Protein AF-A0AAW0RVC3-F1 (afdb_monomer_lite)

Radius of gyration: 32.21 Å; chains: 1; bounding box: 71×52×108 Å

Foldseek 3Di:
DDDDDDPVVVVVVVLCVDPNNVVVVVVVVVVVVVVVCVVPVDPPDPPVCPPPLPQLLVLVVVLCVVCVVDDLVVLCVPLQDLVLLVLLLVLLVVVVCVVVPVDDDDDDDDDDDGSVVSVVSNVVSLVVVVVSPDDPVRSVVSVSPDPPSVSSVSSSVSSVVVSVVVVVVVVVVVVVVVVVVVVVVVVVVVVVVVVVVVD

pLDDT: mean 76.06, std 15.55, range [35.53, 93.06]

Organism: NCBI:txid1069075

Structure (mmCIF, N/CA/C/O backbone):
data_AF-A0AAW0RVC3-F1
#
_entry.id   AF-A0AAW0RVC3-F1
#
loop_
_atom_site.group_PDB
_atom_site.id
_atom_site.type_symbol
_atom_site.label_atom_id
_atom_site.label_alt_id
_atom_site.label_comp_id
_atom_site.label_asym_id
_atom_site.label_entity_id
_atom_site.label_seq_id
_atom_site.pdbx_PDB_ins_code
_atom_site.Cartn_x
_atom_site.Cartn_y
_atom_site.Cartn_z
_atom_site.occupancy
_atom_site.B_iso_or_equiv
_atom_site.auth_seq_id
_atom_site.auth_comp_id
_atom_site.auth_asym_id
_atom_site.auth_atom_id
_atom_site.pdbx_PDB_model_num
ATOM 1 N N . MET A 1 1 ? 6.278 10.299 -75.874 1.00 36.72 1 MET A N 1
ATOM 2 C CA . MET A 1 1 ? 5.324 10.028 -74.777 1.00 36.72 1 MET A CA 1
ATOM 3 C C . MET A 1 1 ? 5.865 10.749 -73.557 1.00 36.72 1 MET A C 1
ATOM 5 O O . MET A 1 1 ? 6.914 10.361 -73.066 1.00 36.72 1 MET A O 1
ATOM 9 N N . ASN A 1 2 ? 5.242 11.869 -73.187 1.00 39.28 2 ASN A N 1
ATOM 10 C CA . ASN A 1 2 ? 5.743 12.790 -72.165 1.00 39.28 2 ASN A CA 1
ATOM 11 C C . ASN A 1 2 ? 5.066 12.488 -70.824 1.00 39.28 2 ASN A C 1
ATOM 13 O O . ASN A 1 2 ? 3.839 12.437 -70.766 1.00 39.28 2 ASN A O 1
ATOM 17 N N . SER A 1 3 ? 5.860 12.328 -69.768 1.00 42.28 3 SER A N 1
ATOM 18 C CA . SER A 1 3 ? 5.390 12.194 -68.385 1.00 42.28 3 SER A CA 1
ATOM 19 C C . SER A 1 3 ? 5.404 13.566 -67.692 1.00 42.28 3 SER A C 1
ATOM 21 O O . SER A 1 3 ? 6.477 14.166 -67.619 1.00 42.28 3 SER A O 1
ATOM 23 N N . PRO A 1 4 ? 4.274 14.076 -67.159 1.00 50.81 4 PRO A N 1
ATOM 24 C CA . PRO A 1 4 ? 4.234 15.304 -66.374 1.00 50.81 4 PRO A CA 1
ATOM 25 C C . PRO A 1 4 ? 3.954 14.969 -64.901 1.00 50.81 4 PRO A C 1
ATOM 27 O O . PRO A 1 4 ? 2.805 14.787 -64.503 1.00 50.81 4 PRO A O 1
ATOM 30 N N . THR A 1 5 ? 4.989 14.868 -64.069 1.00 53.59 5 THR A N 1
ATOM 31 C CA . THR A 1 5 ? 4.807 14.553 -62.633 1.00 53.59 5 THR A CA 1
ATOM 32 C C . THR A 1 5 ? 5.584 15.454 -61.676 1.00 53.59 5 THR A C 1
ATOM 34 O O . THR A 1 5 ? 5.453 15.306 -60.463 1.00 53.59 5 THR A O 1
ATOM 37 N N . THR A 1 6 ? 6.331 16.437 -62.178 1.00 55.25 6 THR A N 1
ATOM 38 C CA . THR A 1 6 ? 7.205 17.285 -61.347 1.00 55.25 6 THR A CA 1
ATOM 39 C C . THR A 1 6 ? 6.545 18.582 -60.855 1.00 55.25 6 THR A C 1
ATOM 41 O O . THR A 1 6 ? 7.019 19.178 -59.895 1.00 55.25 6 THR A O 1
ATOM 44 N N . ASP A 1 7 ? 5.426 19.008 -61.449 1.00 55.12 7 ASP A N 1
ATOM 45 C CA . ASP A 1 7 ? 4.878 20.360 -61.230 1.00 55.12 7 ASP A CA 1
ATOM 46 C C . ASP A 1 7 ? 3.998 20.484 -59.964 1.00 55.12 7 ASP A C 1
ATOM 48 O O . ASP A 1 7 ? 3.980 21.504 -59.275 1.00 55.12 7 ASP A O 1
ATOM 52 N N . ARG A 1 8 ? 3.320 19.399 -59.562 1.00 53.28 8 ARG A N 1
ATOM 53 C CA . ARG A 1 8 ? 2.404 19.411 -58.401 1.00 53.28 8 ARG A CA 1
ATOM 54 C C . ARG A 1 8 ? 3.108 19.536 -57.050 1.00 53.28 8 ARG A C 1
ATOM 56 O O . ARG A 1 8 ? 2.556 20.159 -56.149 1.00 53.28 8 ARG A O 1
ATOM 63 N N . LYS A 1 9 ? 4.313 18.974 -56.903 1.00 55.22 9 LYS A N 1
ATOM 64 C CA . LYS A 1 9 ? 5.085 19.077 -55.650 1.00 55.22 9 LYS A CA 1
ATOM 65 C C . LYS A 1 9 ? 5.573 20.509 -55.409 1.00 55.22 9 LYS A C 1
ATOM 67 O O . LYS A 1 9 ? 5.455 21.009 -54.298 1.00 55.22 9 LYS A O 1
ATOM 72 N N . SER A 1 10 ? 6.000 21.198 -56.470 1.00 60.81 10 SER A N 1
ATOM 73 C CA . SER A 1 10 ? 6.474 22.585 -56.389 1.00 60.81 10 SER A CA 1
ATOM 74 C C . SER A 1 10 ? 5.356 23.587 -56.074 1.00 60.81 10 SER A C 1
ATOM 76 O O . SER A 1 10 ? 5.586 24.559 -55.358 1.00 60.81 10 SER A O 1
ATOM 78 N N . ALA A 1 11 ? 4.140 23.354 -56.576 1.00 58.72 11 ALA A N 1
ATOM 79 C CA . ALA A 1 11 ? 2.981 24.195 -56.269 1.00 58.72 11 ALA A CA 1
ATOM 80 C C . ALA A 1 11 ? 2.507 24.033 -54.814 1.00 58.72 11 ALA A C 1
ATOM 82 O O . ALA A 1 11 ? 2.144 25.017 -54.172 1.00 58.72 11 ALA A O 1
ATOM 83 N N . PHE A 1 12 ? 2.554 22.806 -54.287 1.00 60.94 12 PHE A N 1
ATOM 84 C CA . PHE A 1 12 ? 2.202 22.519 -52.898 1.00 60.94 12 PHE A CA 1
ATOM 85 C C . PHE A 1 12 ? 3.182 23.204 -51.935 1.00 60.94 12 PHE A C 1
ATOM 87 O O . PHE A 1 12 ? 2.757 23.963 -51.074 1.00 60.94 12 PHE A O 1
ATOM 94 N N . GLU A 1 13 ? 4.493 23.056 -52.143 1.00 62.00 13 GLU A N 1
ATOM 95 C CA . GLU A 1 13 ? 5.513 23.710 -51.306 1.00 62.00 13 GLU A CA 1
ATOM 96 C C . GLU A 1 13 ? 5.426 25.244 -51.336 1.00 62.00 13 GLU A C 1
ATOM 98 O O . GLU A 1 13 ? 5.599 25.890 -50.304 1.00 62.00 13 GLU A O 1
ATOM 103 N N . ARG A 1 14 ? 5.079 25.845 -52.484 1.00 61.81 14 ARG A N 1
ATOM 104 C CA . ARG A 1 14 ? 4.874 27.301 -52.588 1.00 61.81 14 ARG A CA 1
ATOM 105 C C . ARG A 1 14 ? 3.649 27.800 -51.827 1.00 61.81 14 ARG A C 1
ATOM 107 O O . ARG A 1 14 ? 3.701 28.903 -51.296 1.00 61.81 14 ARG A O 1
ATOM 114 N N . LEU A 1 15 ? 2.577 27.011 -51.747 1.00 61.12 15 LEU A N 1
ATOM 115 C CA . LEU A 1 15 ? 1.387 27.357 -50.963 1.00 61.12 15 LEU A CA 1
ATOM 116 C C . LEU A 1 15 ? 1.722 27.435 -49.468 1.00 61.12 15 LEU A C 1
ATOM 118 O O . LEU A 1 15 ? 1.428 28.449 -48.845 1.00 61.12 15 LEU A O 1
ATOM 122 N N . PHE A 1 16 ? 2.432 26.445 -48.922 1.00 61.91 16 PHE A N 1
ATOM 123 C CA . PHE A 1 16 ? 2.852 26.439 -47.510 1.00 61.91 16 PHE A CA 1
ATOM 124 C C . PHE A 1 16 ? 3.971 27.443 -47.182 1.00 61.91 16 PHE A C 1
ATOM 126 O O . PHE A 1 16 ? 4.104 27.864 -46.034 1.00 61.91 16 PHE A O 1
ATOM 133 N N . ALA A 1 17 ? 4.765 27.843 -48.179 1.00 67.81 17 ALA A N 1
ATOM 134 C CA . ALA A 1 17 ? 5.773 28.895 -48.040 1.00 67.81 17 ALA A CA 1
ATOM 135 C C . ALA A 1 17 ? 5.210 30.317 -48.232 1.00 67.81 17 ALA A C 1
ATOM 137 O O . ALA A 1 17 ? 5.891 31.291 -47.913 1.00 67.81 17 ALA A O 1
ATOM 138 N N . SER A 1 18 ? 3.992 30.456 -48.766 1.00 75.50 18 SER A N 1
ATOM 139 C CA . SER A 1 18 ? 3.317 31.747 -48.917 1.00 75.50 18 SER A CA 1
ATOM 140 C C . SER A 1 18 ? 2.661 32.180 -47.605 1.00 75.50 18 SER A C 1
ATOM 142 O O . SER A 1 18 ? 2.148 31.342 -46.860 1.00 75.50 18 SER A O 1
ATOM 144 N N . SER A 1 19 ? 2.624 33.488 -47.328 1.00 71.62 19 SER A N 1
ATOM 145 C CA . SER A 1 19 ? 1.962 33.994 -46.115 1.00 71.62 19 SER A CA 1
ATOM 146 C C . SER A 1 19 ? 0.466 33.668 -46.098 1.00 71.62 19 SER A C 1
ATOM 148 O O . SER A 1 19 ? -0.108 33.446 -45.040 1.00 71.62 19 SER A O 1
ATOM 150 N N . GLU A 1 20 ? -0.159 33.570 -47.270 1.00 77.44 20 GLU A N 1
ATOM 151 C CA . GLU A 1 20 ? -1.575 33.245 -47.420 1.00 77.44 20 GLU A CA 1
ATOM 152 C C . GLU A 1 20 ? -1.874 31.789 -47.020 1.00 77.44 20 GLU A C 1
ATOM 154 O O . GLU A 1 20 ? -2.824 31.536 -46.280 1.00 77.44 20 GLU A O 1
ATOM 159 N N . GLY A 1 21 ? -1.011 30.837 -47.397 1.00 76.25 21 GLY A N 1
ATOM 160 C CA . GLY A 1 21 ? -1.133 29.446 -46.949 1.00 76.25 21 GLY A CA 1
ATOM 161 C C . GLY A 1 21 ? -0.762 29.235 -45.479 1.00 76.25 21 GLY A C 1
ATOM 162 O O . GLY A 1 21 ? -1.366 28.394 -44.816 1.00 76.25 21 GLY A O 1
ATOM 163 N N . GLN A 1 22 ? 0.170 30.027 -44.938 1.00 77.94 22 GLN A N 1
ATOM 164 C CA . GLN A 1 22 ? 0.470 30.032 -43.501 1.00 77.94 22 GLN A CA 1
ATOM 165 C C . GLN A 1 22 ? -0.710 30.565 -42.680 1.00 77.94 22 GLN A C 1
ATOM 167 O O . GLN A 1 22 ? -1.066 29.970 -41.666 1.00 77.94 22 GLN A O 1
ATOM 172 N N . ASN A 1 23 ? -1.363 31.632 -43.147 1.00 82.69 23 ASN A N 1
ATOM 173 C CA . ASN A 1 23 ? -2.544 32.196 -42.494 1.00 82.69 23 ASN A CA 1
ATOM 174 C C . ASN A 1 23 ? -3.723 31.215 -42.499 1.00 82.69 23 ASN A C 1
ATOM 176 O O . ASN A 1 23 ? -4.402 31.067 -41.484 1.00 82.69 23 ASN A O 1
ATOM 180 N N . GLU A 1 24 ? -3.949 30.511 -43.611 1.00 81.31 24 GLU A N 1
ATOM 181 C CA . GLU A 1 24 ? -5.011 29.505 -43.691 1.00 81.31 24 GLU A CA 1
ATOM 182 C C . GLU A 1 24 ? -4.733 28.303 -42.775 1.00 81.31 24 GLU A C 1
ATOM 184 O O . GLU A 1 24 ? -5.645 27.814 -42.108 1.00 81.31 24 GLU A O 1
ATOM 189 N N . LEU A 1 25 ? -3.473 27.872 -42.663 1.00 80.88 25 LEU A N 1
ATOM 190 C CA . LEU A 1 25 ? -3.066 26.856 -41.691 1.00 80.88 25 LEU A CA 1
ATOM 191 C C . LEU A 1 25 ? -3.281 27.304 -40.244 1.00 80.88 25 LEU A C 1
ATOM 193 O O . LEU A 1 25 ? -3.808 26.529 -39.448 1.00 80.88 25 LEU A O 1
ATOM 197 N N . CYS A 1 26 ? -2.889 28.534 -39.898 1.00 82.94 26 CYS A N 1
ATOM 198 C CA . CYS A 1 26 ? -3.115 29.087 -38.563 1.00 82.94 26 CYS A CA 1
ATOM 199 C C . CYS A 1 26 ? -4.608 29.102 -38.230 1.00 82.94 26 CYS A C 1
ATOM 201 O O . CYS A 1 26 ? -5.002 28.616 -37.175 1.00 82.94 26 CYS A O 1
ATOM 203 N N . ARG A 1 27 ? -5.450 29.542 -39.172 1.00 85.69 27 ARG A N 1
ATOM 204 C CA . ARG A 1 27 ? -6.908 29.553 -39.011 1.00 85.69 27 ARG A CA 1
ATOM 205 C C . ARG A 1 27 ? -7.483 28.149 -38.803 1.00 85.69 27 ARG A C 1
ATOM 207 O O . ARG A 1 27 ? -8.358 27.959 -37.962 1.00 85.69 27 ARG A O 1
ATOM 214 N N . GLN A 1 28 ? -6.992 27.156 -39.545 1.00 82.88 28 GLN A N 1
ATOM 215 C CA . GLN A 1 28 ? -7.422 25.763 -39.386 1.00 82.88 28 GLN A CA 1
ATOM 216 C C . GLN A 1 28 ? -6.957 25.159 -38.058 1.00 82.88 28 GLN A C 1
ATOM 218 O O . GLN A 1 28 ? -7.728 24.448 -37.417 1.00 82.88 28 GLN A O 1
ATOM 223 N N . LEU A 1 29 ? -5.736 25.467 -37.614 1.00 84.44 29 LEU A N 1
ATOM 224 C CA . LEU A 1 29 ? -5.225 25.042 -36.310 1.00 84.44 29 LEU A CA 1
ATOM 225 C C . LEU A 1 29 ? -6.005 25.679 -35.160 1.00 84.44 29 LEU A C 1
ATOM 227 O O . LEU A 1 29 ? -6.353 24.982 -34.211 1.00 84.44 29 LEU A O 1
ATOM 231 N N . GLU A 1 30 ? -6.327 26.967 -35.255 1.00 87.94 30 GLU A N 1
ATOM 232 C CA . GLU A 1 30 ? -7.151 27.668 -34.268 1.00 87.94 30 GLU A CA 1
ATOM 233 C C . GLU A 1 30 ? -8.572 27.105 -34.223 1.00 87.94 30 GLU A C 1
ATOM 235 O O . GLU A 1 30 ? -9.089 26.835 -33.143 1.00 87.94 30 GLU A O 1
ATOM 240 N N . SER A 1 31 ? -9.179 26.830 -35.381 1.00 83.75 31 SER A N 1
ATOM 241 C CA . SER A 1 31 ? -10.499 26.196 -35.443 1.00 83.75 31 SER A CA 1
ATOM 242 C C . SER A 1 31 ? -10.487 24.771 -34.882 1.00 83.75 31 SER A C 1
ATOM 244 O O . SER A 1 31 ? -11.441 24.376 -34.217 1.00 83.75 31 SER A O 1
ATOM 246 N N . ALA A 1 32 ? -9.428 23.993 -35.132 1.00 80.38 32 ALA A N 1
ATOM 247 C CA . ALA A 1 32 ? -9.278 22.645 -34.586 1.00 80.38 32 ALA A CA 1
ATOM 248 C C . ALA A 1 32 ? -9.017 22.666 -33.073 1.00 80.38 32 ALA A C 1
ATOM 250 O O . ALA A 1 32 ? -9.518 21.804 -32.351 1.00 80.38 32 ALA A O 1
ATOM 251 N N . LYS A 1 33 ? -8.269 23.664 -32.588 1.00 78.69 33 LYS A N 1
ATOM 252 C CA . LYS A 1 33 ? -8.064 23.915 -31.161 1.00 78.69 33 LYS A CA 1
ATOM 253 C C . LYS A 1 33 ? -9.388 24.267 -30.480 1.00 78.69 33 LYS A C 1
ATOM 255 O O . LYS A 1 33 ? -9.748 23.591 -29.524 1.00 78.69 33 LYS A O 1
ATOM 260 N N . ALA A 1 34 ? -10.148 25.213 -31.031 1.00 77.62 34 ALA A N 1
ATOM 261 C CA . ALA A 1 34 ? -11.456 25.600 -30.505 1.00 77.62 34 ALA A CA 1
ATOM 262 C C . ALA A 1 34 ? -12.452 24.426 -30.497 1.00 77.62 34 ALA A C 1
ATOM 264 O O . ALA A 1 34 ? -13.106 24.181 -29.490 1.00 77.62 34 ALA A O 1
ATOM 265 N N . ALA A 1 35 ? -12.509 23.633 -31.573 1.00 76.50 35 ALA A N 1
ATOM 266 C CA . ALA A 1 35 ? -13.369 22.448 -31.633 1.00 76.50 35 ALA A CA 1
ATOM 267 C C . ALA A 1 35 ? -12.974 21.374 -30.603 1.00 76.50 35 ALA A C 1
ATOM 269 O O . ALA A 1 35 ? -13.830 20.655 -30.090 1.00 76.50 35 ALA A O 1
ATOM 270 N N . ARG A 1 36 ? -11.678 21.252 -30.288 1.00 66.75 36 ARG A N 1
ATOM 271 C CA . ARG A 1 36 ? -11.180 20.321 -29.270 1.00 66.75 36 ARG A CA 1
ATOM 272 C C . ARG A 1 36 ? -11.463 20.813 -27.849 1.00 66.75 36 ARG A C 1
ATOM 274 O O . ARG A 1 36 ? -11.806 19.984 -27.010 1.00 66.75 36 ARG A O 1
ATOM 281 N N . GLU A 1 37 ? -11.351 22.117 -27.606 1.00 67.75 37 GLU A N 1
ATOM 282 C CA . GLU A 1 37 ? -11.733 22.773 -26.345 1.00 67.75 37 GLU A CA 1
ATOM 283 C C . GLU A 1 37 ? -13.254 22.704 -26.105 1.00 67.75 37 GLU A C 1
ATOM 285 O O . GLU A 1 37 ? -13.693 22.531 -24.974 1.00 67.75 37 GLU A O 1
ATOM 290 N N . GLU A 1 38 ? -14.070 22.758 -27.163 1.00 68.75 38 GLU A N 1
ATOM 291 C CA . GLU A 1 38 ? -15.530 22.603 -27.076 1.00 68.75 38 GLU A CA 1
ATOM 292 C C . GLU A 1 38 ? -15.958 21.136 -26.876 1.00 68.75 38 GLU A C 1
ATOM 294 O O . GLU A 1 38 ? -16.871 20.852 -26.101 1.00 68.75 38 GLU A O 1
ATOM 299 N N . ALA A 1 39 ? -15.282 20.183 -27.531 1.00 64.81 39 ALA A N 1
ATOM 300 C CA . ALA A 1 39 ? -15.554 18.748 -27.380 1.00 64.81 39 ALA A CA 1
ATOM 301 C C . ALA A 1 39 ? -14.991 18.147 -26.078 1.00 64.81 39 ALA A C 1
ATOM 303 O O . ALA A 1 39 ? -15.455 17.103 -25.620 1.00 64.81 39 ALA A O 1
ATOM 304 N N . THR A 1 40 ? -13.991 18.801 -25.490 1.00 55.72 40 THR A N 1
ATOM 305 C CA . THR A 1 40 ? -13.339 18.405 -24.240 1.00 55.72 40 THR A CA 1
ATOM 306 C C . THR A 1 40 ? -13.167 19.676 -23.417 1.00 55.72 40 THR A C 1
ATOM 308 O O . THR A 1 40 ? -12.131 20.329 -23.547 1.00 55.72 40 THR A O 1
ATOM 311 N N . PRO A 1 41 ? -14.166 20.070 -22.605 1.00 56.84 41 PRO A N 1
ATOM 312 C CA . PRO A 1 41 ? -14.002 21.214 -21.726 1.00 56.84 41 PRO A CA 1
ATOM 313 C C . PRO A 1 41 ? -12.818 20.916 -20.808 1.00 56.84 41 PRO A C 1
ATOM 315 O O . PRO A 1 41 ? -12.876 19.984 -20.001 1.00 56.84 41 PRO A O 1
ATOM 318 N N . GLU A 1 42 ? -11.719 21.655 -20.961 1.00 54.19 42 GLU A N 1
ATOM 319 C CA . GLU A 1 42 ? -10.651 21.603 -19.971 1.00 54.19 42 GLU A CA 1
ATOM 320 C C . GLU A 1 42 ? -11.239 22.061 -18.626 1.00 54.19 42 GLU A C 1
ATOM 322 O O . GLU A 1 42 ? -12.003 23.036 -18.589 1.00 54.19 42 GLU A O 1
ATOM 327 N N . PRO A 1 43 ? -10.948 21.358 -17.517 1.00 51.22 43 PRO A N 1
ATOM 328 C CA . PRO A 1 43 ? -11.443 21.751 -16.208 1.00 51.22 43 PRO A CA 1
ATOM 329 C C . PRO A 1 43 ? -10.991 23.183 -15.918 1.00 51.22 43 PRO A C 1
ATOM 331 O O . PRO A 1 43 ? -9.808 23.522 -15.972 1.00 51.22 43 PRO A O 1
ATOM 334 N N . SER A 1 44 ? -11.970 24.048 -15.675 1.00 44.81 44 SER A N 1
ATOM 335 C CA . SER A 1 44 ? -11.748 25.465 -15.430 1.00 44.81 44 SER A CA 1
ATOM 336 C C . SER A 1 44 ? -10.991 25.641 -14.118 1.00 44.81 44 SER A C 1
ATOM 338 O O . SER A 1 44 ? -11.526 25.340 -13.066 1.00 44.81 44 SER A O 1
ATOM 340 N N . SER A 1 45 ? -9.770 26.172 -14.207 1.00 46.84 45 SER A N 1
ATOM 341 C CA . SER A 1 45 ? -8.918 26.663 -13.114 1.00 46.84 45 SER A CA 1
ATOM 342 C C . SER A 1 45 ? -8.554 25.690 -11.966 1.00 46.84 45 SER A C 1
ATOM 344 O O . SER A 1 45 ? -9.399 25.000 -11.409 1.00 46.84 45 SER A O 1
ATOM 346 N N . PRO A 1 46 ? -7.308 25.738 -11.451 1.00 51.50 46 PRO A N 1
ATOM 347 C CA . PRO A 1 46 ? -6.866 24.909 -10.318 1.00 51.50 46 PRO A CA 1
ATOM 348 C C . PRO A 1 46 ? -7.576 25.184 -8.978 1.00 51.50 46 PRO A C 1
ATOM 350 O O . PRO A 1 46 ? -7.238 24.560 -7.978 1.00 51.50 46 PRO A O 1
ATOM 353 N N . ASN A 1 47 ? -8.501 26.147 -8.925 1.00 43.47 47 ASN A N 1
ATOM 354 C CA . ASN A 1 47 ? -9.048 26.691 -7.682 1.00 43.47 47 ASN A CA 1
ATOM 355 C C . ASN A 1 47 ? -10.523 26.328 -7.428 1.00 43.47 47 ASN A C 1
ATOM 357 O O . ASN A 1 47 ? -11.029 26.623 -6.349 1.00 43.47 47 ASN A O 1
ATOM 361 N N . ASP A 1 48 ? -11.187 25.647 -8.368 1.00 41.91 48 ASP A N 1
ATOM 362 C CA . ASP A 1 48 ? -12.546 25.113 -8.171 1.00 41.91 48 ASP A CA 1
ATOM 363 C C . ASP A 1 48 ? -12.542 23.718 -7.507 1.00 41.91 48 ASP A C 1
ATOM 365 O O . ASP A 1 48 ? -13.589 23.171 -7.167 1.00 41.91 48 ASP A O 1
ATOM 369 N N . HIS A 1 49 ? -11.360 23.159 -7.223 1.00 44.00 49 HIS A N 1
ATOM 370 C CA . HIS A 1 49 ? -11.198 21.890 -6.501 1.00 44.00 49 HIS A CA 1
ATOM 371 C C . HIS A 1 49 ? -11.311 22.007 -4.974 1.00 44.00 49 HIS A C 1
ATOM 373 O O . HIS A 1 49 ? -11.184 21.003 -4.278 1.00 44.00 49 HIS A O 1
ATOM 379 N N . ALA A 1 50 ? -11.619 23.188 -4.430 1.00 42.59 50 ALA A N 1
ATOM 380 C CA . ALA A 1 50 ? -11.725 23.409 -2.985 1.00 42.59 50 ALA A CA 1
ATOM 381 C C . ALA A 1 50 ? -12.869 22.630 -2.283 1.00 42.59 50 ALA A C 1
ATOM 383 O O . ALA A 1 50 ? -13.034 22.764 -1.072 1.00 42.59 50 ALA A O 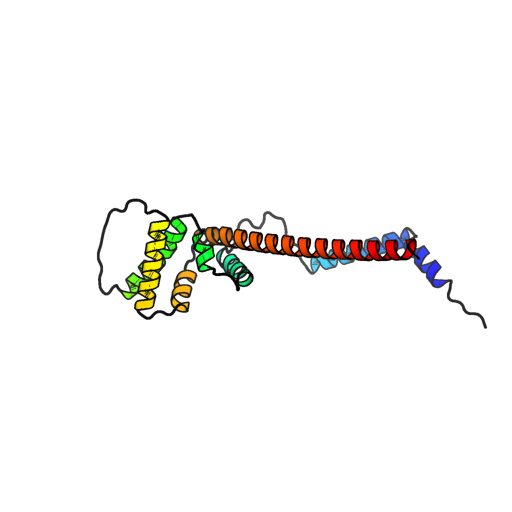1
ATOM 384 N N . SER A 1 51 ? -13.643 21.801 -2.997 1.00 46.50 51 SER A N 1
ATOM 385 C CA . SER A 1 51 ? -14.520 20.793 -2.379 1.00 46.50 51 SER A CA 1
ATOM 386 C C . SER A 1 51 ? -14.582 19.454 -3.127 1.00 46.50 51 SER A C 1
ATOM 388 O O . SER A 1 51 ? -15.561 18.719 -2.983 1.00 46.50 51 SER A O 1
ATOM 390 N N . THR A 1 52 ? -13.571 19.109 -3.932 1.00 48.12 52 THR A N 1
ATOM 391 C CA . THR A 1 52 ? -13.381 17.686 -4.245 1.00 48.12 52 THR A CA 1
ATOM 392 C C . THR A 1 52 ? -12.693 17.111 -3.016 1.00 48.12 52 THR A C 1
ATOM 394 O O . THR A 1 52 ? -11.472 17.154 -2.935 1.00 48.12 52 THR A O 1
ATOM 397 N N . GLU A 1 53 ? -13.460 16.705 -1.999 1.00 56.44 53 GLU A N 1
ATOM 398 C CA . GLU A 1 53 ? -12.904 15.859 -0.942 1.00 56.44 53 GLU A CA 1
ATOM 399 C C . GLU A 1 53 ? -12.218 14.698 -1.660 1.00 56.44 53 GLU A C 1
ATOM 401 O O . GLU A 1 53 ? -12.873 13.920 -2.355 1.00 56.44 53 GLU A O 1
ATOM 406 N N . GLU A 1 54 ? -10.887 14.679 -1.620 1.00 65.38 54 GLU A N 1
ATOM 407 C CA . GLU A 1 54 ? -10.105 13.599 -2.192 1.00 65.38 54 GLU A CA 1
ATOM 408 C C . GLU A 1 54 ? -10.612 12.314 -1.544 1.00 65.38 54 GLU A C 1
ATOM 410 O O . GLU A 1 54 ? -10.517 12.147 -0.329 1.00 65.38 54 GLU A O 1
ATOM 415 N N . ASP A 1 55 ? -11.231 11.438 -2.338 1.00 85.25 55 ASP A N 1
ATOM 416 C CA . ASP A 1 55 ? -11.722 10.167 -1.824 1.00 85.25 55 ASP A CA 1
ATOM 417 C C . ASP A 1 55 ? -10.518 9.243 -1.624 1.00 85.25 55 ASP A C 1
ATOM 419 O O . ASP A 1 55 ? -10.145 8.452 -2.497 1.00 85.25 55 ASP A O 1
ATOM 423 N N . PHE A 1 56 ? -9.856 9.394 -0.477 1.00 86.50 56 PHE A N 1
ATOM 424 C CA . PHE A 1 56 ? -8.657 8.641 -0.130 1.00 86.50 56 PHE A CA 1
ATOM 425 C C . PHE A 1 56 ? -8.942 7.140 -0.084 1.00 86.50 56 PHE A C 1
ATOM 427 O O . PHE A 1 56 ? -8.064 6.333 -0.381 1.00 86.50 56 PHE A O 1
ATOM 434 N N . LYS A 1 57 ? -10.186 6.751 0.213 1.00 87.62 57 LYS A N 1
ATOM 435 C CA . LYS A 1 57 ? -10.625 5.356 0.165 1.00 87.62 57 LYS A CA 1
ATOM 436 C C . LYS A 1 57 ? -10.566 4.811 -1.260 1.00 87.62 57 LYS A C 1
ATOM 438 O O . LYS A 1 57 ? -9.971 3.759 -1.486 1.00 87.62 57 LYS A O 1
ATOM 443 N N . TRP A 1 58 ? -11.104 5.550 -2.229 1.00 87.69 58 TRP A N 1
ATOM 444 C CA . TRP A 1 58 ? -10.995 5.192 -3.645 1.00 87.69 58 TRP A CA 1
ATOM 445 C C . TRP A 1 58 ? -9.538 5.177 -4.134 1.00 87.69 58 TRP A C 1
ATOM 447 O O . TRP A 1 58 ? -9.144 4.283 -4.886 1.00 87.69 58 TRP A O 1
ATOM 457 N N . GLN A 1 59 ? -8.703 6.110 -3.666 1.00 88.12 59 GLN A N 1
ATOM 458 C CA . GLN A 1 59 ? -7.270 6.099 -3.980 1.00 88.12 59 GLN A CA 1
ATOM 459 C C . GLN A 1 59 ? -6.572 4.840 -3.440 1.00 88.12 59 GLN A C 1
ATOM 461 O O . GLN A 1 59 ? -5.808 4.209 -4.173 1.00 88.12 59 GLN A O 1
ATOM 466 N N . CYS A 1 60 ? -6.871 4.415 -2.207 1.00 88.69 60 CYS A N 1
ATOM 467 C CA . CYS A 1 60 ? -6.383 3.141 -1.675 1.00 88.69 60 CYS A CA 1
ATOM 468 C C . CYS A 1 60 ? -6.804 1.958 -2.559 1.00 88.69 60 CYS A C 1
ATOM 470 O O . CYS A 1 60 ? -5.975 1.100 -2.850 1.00 88.69 60 CYS A O 1
ATOM 472 N N . GLU A 1 61 ? -8.052 1.919 -3.040 1.00 88.81 61 GLU A N 1
ATOM 473 C CA . GLU A 1 61 ? -8.526 0.846 -3.927 1.00 88.81 61 GLU A CA 1
ATOM 474 C C . GLU A 1 61 ? -7.754 0.766 -5.250 1.00 88.81 61 GLU A C 1
ATOM 476 O O . GLU A 1 61 ? -7.549 -0.331 -5.779 1.00 88.81 61 GLU A O 1
ATOM 481 N N . ILE A 1 62 ? -7.328 1.905 -5.802 1.00 89.81 62 ILE A N 1
ATOM 482 C CA . ILE A 1 62 ? -6.456 1.931 -6.983 1.00 89.81 62 ILE A CA 1
ATOM 483 C C . ILE A 1 62 ? -5.078 1.382 -6.628 1.00 89.81 62 ILE A C 1
ATOM 485 O O . ILE A 1 62 ? -4.602 0.461 -7.292 1.00 89.81 62 ILE A O 1
ATOM 489 N N . LEU A 1 63 ? -4.472 1.887 -5.553 1.00 88.94 63 LEU A N 1
ATOM 490 C CA . LEU A 1 63 ? -3.127 1.490 -5.138 1.00 88.94 63 LEU A CA 1
ATOM 491 C C . LEU A 1 63 ? -3.055 -0.002 -4.780 1.00 88.94 63 LEU A C 1
ATOM 493 O O . LEU A 1 63 ? -2.065 -0.660 -5.083 1.00 88.94 63 LEU A O 1
ATOM 497 N N . TYR A 1 64 ? -4.117 -0.588 -4.223 1.00 88.75 64 TYR A N 1
ATOM 498 C CA . TYR A 1 64 ? -4.182 -2.036 -4.003 1.00 88.75 64 TYR A CA 1
ATOM 499 C C . TYR A 1 64 ? -4.160 -2.845 -5.297 1.00 88.75 64 TYR A C 1
ATOM 501 O O . TYR A 1 64 ? -3.588 -3.932 -5.320 1.00 88.75 64 TYR A O 1
ATOM 509 N N . LYS A 1 65 ? -4.769 -2.340 -6.377 1.00 88.12 65 LYS A N 1
ATOM 510 C CA . LYS A 1 65 ? -4.727 -3.011 -7.685 1.00 88.12 65 LYS A CA 1
ATOM 511 C C . LYS A 1 65 ? -3.328 -2.947 -8.286 1.00 88.12 65 LYS A C 1
ATOM 513 O O . LYS A 1 65 ? -2.882 -3.930 -8.869 1.00 88.12 65 LYS A O 1
ATOM 518 N N . GLU A 1 66 ? -2.634 -1.825 -8.119 1.00 86.94 66 GLU A N 1
ATOM 519 C CA . GLU A 1 66 ? -1.236 -1.676 -8.542 1.00 86.94 66 GLU A CA 1
ATOM 520 C C . GLU A 1 66 ? -0.301 -2.584 -7.730 1.00 86.94 66 GLU A C 1
ATOM 522 O O . GLU A 1 66 ? 0.619 -3.190 -8.276 1.00 86.94 66 GLU A O 1
ATOM 527 N N . LEU A 1 67 ? -0.598 -2.760 -6.442 1.00 87.44 67 LEU A N 1
ATOM 528 C CA . LEU A 1 67 ? 0.142 -3.604 -5.505 1.00 87.44 67 LEU A CA 1
ATOM 529 C C . LEU A 1 67 ? -0.418 -5.035 -5.394 1.00 87.44 67 LEU A C 1
ATOM 531 O O . LEU A 1 67 ? -0.131 -5.722 -4.418 1.00 87.44 67 LEU A O 1
ATOM 535 N N . ALA A 1 68 ? -1.179 -5.529 -6.377 1.00 80.50 68 ALA A N 1
ATOM 536 C CA . ALA A 1 68 ? -1.890 -6.816 -6.288 1.00 80.50 68 ALA A CA 1
ATOM 537 C C . ALA A 1 68 ? -0.991 -8.058 -6.063 1.00 80.50 68 ALA A C 1
ATOM 539 O O . ALA A 1 68 ? -1.501 -9.135 -5.756 1.00 80.50 68 ALA A O 1
ATOM 540 N N . GLY A 1 69 ? 0.330 -7.932 -6.225 1.00 76.25 69 GLY A N 1
ATOM 541 C CA . GLY A 1 69 ? 1.317 -8.980 -5.932 1.00 76.25 69 GLY A CA 1
ATOM 542 C C . GLY A 1 69 ? 2.019 -8.855 -4.573 1.00 76.25 69 GLY A C 1
ATOM 543 O O . GLY A 1 69 ? 2.813 -9.727 -4.229 1.00 76.25 69 GLY A O 1
ATOM 544 N N . GLU A 1 70 ? 1.753 -7.792 -3.816 1.00 87.88 70 GLU A N 1
ATOM 545 C CA . GLU A 1 70 ? 2.408 -7.489 -2.545 1.00 87.88 70 GLU A CA 1
ATOM 546 C C . GLU A 1 70 ? 1.523 -7.849 -1.345 1.00 87.88 70 GLU A C 1
ATOM 548 O O . GLU A 1 70 ? 0.292 -7.846 -1.413 1.00 87.88 70 GLU A O 1
ATOM 553 N N . ASP A 1 71 ? 2.154 -8.120 -0.201 1.00 85.69 71 ASP A N 1
ATOM 554 C CA . ASP A 1 71 ? 1.436 -8.286 1.063 1.00 85.69 71 ASP A CA 1
ATOM 555 C C . ASP A 1 71 ? 1.017 -6.913 1.613 1.00 85.69 71 ASP A C 1
ATOM 557 O O . ASP A 1 71 ? 1.764 -6.241 2.333 1.00 85.69 71 ASP A O 1
ATOM 561 N N . ILE A 1 72 ? -0.203 -6.501 1.261 1.00 86.44 72 ILE A N 1
ATOM 562 C CA . ILE A 1 72 ? -0.808 -5.238 1.700 1.00 86.44 72 ILE A CA 1
ATOM 563 C C . ILE A 1 72 ? -0.839 -5.127 3.227 1.00 86.44 72 ILE A C 1
ATOM 565 O O . ILE A 1 72 ? -0.561 -4.057 3.766 1.00 86.44 72 ILE A O 1
ATOM 569 N N . GLU A 1 73 ? -1.123 -6.213 3.950 1.00 83.50 73 GLU A N 1
ATOM 570 C CA . GLU A 1 73 ? -1.160 -6.172 5.415 1.00 83.50 73 GLU A CA 1
ATOM 571 C C . GLU A 1 73 ? 0.234 -5.893 5.985 1.00 83.50 73 GLU A C 1
ATOM 573 O O . GLU A 1 73 ? 0.358 -5.110 6.927 1.00 83.50 73 GLU A O 1
ATOM 578 N N . SER A 1 74 ? 1.286 -6.455 5.381 1.00 86.00 74 SER A N 1
ATOM 579 C CA . SER A 1 74 ? 2.672 -6.143 5.747 1.00 86.00 74 SER A CA 1
ATOM 580 C C . SER A 1 74 ? 3.032 -4.684 5.458 1.00 86.00 74 SER A C 1
ATOM 582 O O . SER A 1 74 ? 3.713 -4.056 6.269 1.00 86.00 74 SER A O 1
ATOM 584 N N . ILE A 1 75 ? 2.587 -4.127 4.329 1.00 87.38 75 ILE A N 1
ATOM 585 C CA . ILE A 1 75 ? 2.844 -2.722 3.972 1.00 87.38 75 ILE A CA 1
ATOM 586 C C . ILE A 1 75 ? 2.161 -1.785 4.976 1.00 87.38 75 ILE A C 1
ATOM 588 O O . ILE A 1 75 ? 2.788 -0.859 5.492 1.00 87.38 75 ILE A O 1
ATOM 592 N N . ARG A 1 76 ? 0.911 -2.078 5.348 1.00 89.81 76 ARG A N 1
ATOM 593 C CA . ARG A 1 76 ? 0.135 -1.293 6.321 1.00 89.81 76 ARG A CA 1
ATOM 594 C C . ARG A 1 76 ? 0.786 -1.211 7.698 1.00 89.81 76 ARG A C 1
ATOM 596 O O . ARG A 1 76 ? 0.581 -0.226 8.401 1.00 89.81 76 ARG A O 1
ATOM 603 N N . LEU A 1 77 ? 1.613 -2.183 8.097 1.00 87.31 77 LEU A N 1
ATOM 604 C CA . LEU A 1 77 ? 2.347 -2.120 9.372 1.00 87.31 77 LEU A CA 1
ATOM 605 C C . LEU A 1 77 ? 3.271 -0.894 9.480 1.00 87.31 77 LEU A C 1
ATOM 607 O O . LEU A 1 77 ? 3.616 -0.491 10.597 1.00 87.31 77 LEU A O 1
ATOM 611 N N . ALA A 1 78 ? 3.645 -0.285 8.352 1.00 88.44 78 ALA A N 1
ATOM 612 C CA . ALA A 1 78 ? 4.425 0.944 8.320 1.00 88.44 78 ALA A CA 1
ATOM 613 C C . ALA A 1 78 ? 3.623 2.196 8.731 1.00 88.44 78 ALA A C 1
ATOM 615 O O . ALA A 1 78 ? 4.241 3.193 9.089 1.00 88.44 78 ALA A O 1
ATOM 616 N N . VAL A 1 79 ? 2.283 2.152 8.781 1.00 88.88 79 VAL A N 1
ATOM 617 C CA . VAL A 1 79 ? 1.442 3.295 9.191 1.00 88.88 79 VAL A CA 1
ATOM 618 C C . VAL A 1 79 ? 1.701 3.647 10.661 1.00 88.88 79 VAL A C 1
ATOM 620 O O . VAL A 1 79 ? 1.316 2.905 11.572 1.00 88.88 79 VAL A O 1
ATOM 623 N N . ILE A 1 80 ? 2.377 4.770 10.909 1.00 85.88 80 ILE A N 1
ATOM 624 C CA . ILE A 1 80 ? 2.837 5.225 12.235 1.00 85.88 80 ILE A CA 1
ATOM 625 C C . ILE A 1 80 ? 1.712 5.783 13.130 1.00 85.88 80 ILE A C 1
ATOM 627 O O . ILE A 1 80 ? 1.717 5.462 14.327 1.00 85.88 80 ILE A O 1
ATOM 631 N N . PRO A 1 81 ? 0.771 6.608 12.626 1.00 87.94 81 PRO A N 1
ATOM 632 C CA . PRO A 1 81 ? -0.203 7.293 13.470 1.00 87.94 81 PRO A CA 1
ATOM 633 C C . PRO A 1 81 ? -1.026 6.332 14.343 1.00 87.94 81 PRO A C 1
ATOM 635 O O . PRO A 1 81 ? -1.606 5.367 13.842 1.00 87.94 81 PRO A O 1
ATOM 638 N N . PRO A 1 82 ? -1.126 6.576 15.664 1.00 82.00 82 PRO A N 1
ATOM 639 C CA . PRO A 1 82 ? -1.900 5.718 16.558 1.00 82.00 82 PRO A CA 1
ATOM 640 C C . PRO A 1 82 ? -3.408 5.825 16.315 1.00 82.00 82 PRO A C 1
ATOM 642 O O . PRO A 1 82 ? -4.116 4.846 16.543 1.00 82.00 82 PRO A O 1
ATOM 645 N N . ASP A 1 83 ? -3.890 6.979 15.843 1.00 84.88 83 ASP A N 1
ATOM 646 C CA . ASP A 1 83 ? -5.310 7.228 15.570 1.00 84.88 83 ASP A CA 1
ATOM 647 C C . ASP A 1 83 ? -5.852 6.283 14.497 1.00 84.88 83 ASP A C 1
ATOM 649 O O . ASP A 1 83 ? -6.935 5.731 14.672 1.00 84.88 83 ASP A O 1
ATOM 653 N N . TYR A 1 84 ? -5.059 6.025 13.451 1.00 88.50 84 TYR A N 1
ATOM 654 C CA . TYR A 1 84 ? -5.371 5.064 12.393 1.00 88.50 84 TYR A CA 1
ATOM 655 C C . TYR A 1 84 ? -5.729 3.694 12.983 1.00 88.50 84 TYR A C 1
ATOM 657 O O . TYR A 1 84 ? -6.824 3.161 12.786 1.00 88.50 84 TYR A O 1
ATOM 665 N N . TRP A 1 85 ? -4.828 3.161 13.813 1.00 86.75 85 TRP A N 1
ATOM 666 C CA . TRP A 1 85 ? -5.021 1.864 14.451 1.00 86.75 85 TRP A CA 1
ATOM 667 C C . TRP A 1 85 ? -6.132 1.895 15.487 1.00 86.75 85 TRP A C 1
ATOM 669 O O . TRP A 1 85 ? -6.847 0.911 15.616 1.00 86.75 85 TRP A O 1
ATOM 679 N N . ALA A 1 86 ? -6.308 3.003 16.210 1.00 79.06 86 ALA A N 1
ATOM 680 C CA . ALA A 1 86 ? -7.378 3.162 17.187 1.00 79.06 86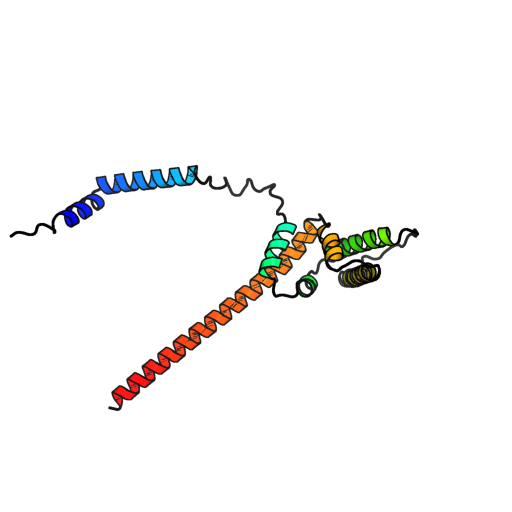 ALA A CA 1
ATOM 681 C C . ALA A 1 86 ? -8.769 3.196 16.537 1.00 79.06 86 ALA A C 1
ATOM 683 O O . ALA A 1 86 ? -9.723 2.714 17.147 1.00 79.06 86 ALA A O 1
ATOM 684 N N . THR A 1 87 ? -8.907 3.782 15.344 1.00 86.00 87 THR A N 1
ATOM 685 C CA . THR A 1 87 ? -10.152 3.777 14.559 1.00 86.00 87 THR A CA 1
ATOM 686 C C . THR A 1 87 ? -10.491 2.358 14.113 1.00 86.00 87 THR A C 1
ATOM 688 O O . THR A 1 87 ? -11.581 1.875 14.409 1.00 86.00 87 THR A O 1
ATOM 691 N N . GLU A 1 88 ? -9.529 1.634 13.539 1.00 85.38 88 GLU A N 1
ATOM 692 C CA . GLU A 1 88 ? -9.737 0.239 13.133 1.00 85.38 88 GLU A CA 1
ATOM 693 C C . GLU A 1 88 ? -10.008 -0.687 14.337 1.00 85.38 88 GLU A C 1
ATOM 695 O O . GLU A 1 88 ? -10.907 -1.526 14.305 1.00 85.38 88 GLU A O 1
ATOM 700 N N . CYS A 1 89 ? -9.284 -0.492 15.445 1.00 81.94 89 CYS A N 1
ATOM 701 C CA . CYS A 1 89 ? -9.507 -1.231 16.686 1.00 81.94 89 CYS A CA 1
ATOM 702 C C . CYS A 1 89 ? -10.916 -1.027 17.230 1.00 81.94 89 CYS A C 1
ATOM 704 O O . CYS A 1 89 ? -11.532 -1.986 17.683 1.00 81.94 89 CYS A O 1
ATOM 706 N N . ARG A 1 90 ? -11.407 0.221 17.224 1.00 83.19 90 ARG A N 1
ATOM 707 C CA . ARG A 1 90 ? -12.770 0.547 17.655 1.00 83.19 90 ARG A CA 1
ATOM 708 C C . ARG A 1 90 ? -13.789 -0.117 16.746 1.00 83.19 90 ARG A C 1
ATOM 710 O O . ARG A 1 90 ? -14.686 -0.756 17.267 1.00 83.19 90 ARG A O 1
ATOM 717 N N . GLN A 1 91 ? -13.584 -0.092 15.432 1.00 82.94 91 GLN A N 1
ATOM 718 C CA . GLN A 1 91 ? -14.490 -0.745 14.491 1.00 82.94 91 GLN A CA 1
ATOM 719 C C . GLN A 1 91 ? -14.593 -2.258 14.740 1.00 82.94 91 GLN A C 1
ATOM 721 O O . GLN A 1 91 ? -15.692 -2.804 14.840 1.00 82.94 91 GLN A O 1
ATOM 726 N N . TYR A 1 92 ? -13.462 -2.950 14.919 1.00 80.38 92 TYR A N 1
ATOM 727 C CA . TYR A 1 92 ? -13.490 -4.374 15.263 1.00 80.38 92 TYR A CA 1
ATOM 728 C C . TYR A 1 92 ? -14.020 -4.629 16.674 1.00 80.38 92 TYR A C 1
ATOM 730 O O . TYR A 1 92 ? -14.720 -5.616 16.882 1.00 80.38 92 TYR A O 1
ATOM 738 N N . ALA A 1 93 ? -13.703 -3.767 17.641 1.00 78.12 93 ALA A N 1
ATOM 739 C CA . ALA A 1 93 ? -14.222 -3.881 18.996 1.00 78.12 93 ALA A CA 1
ATOM 740 C C . ALA A 1 93 ? -15.738 -3.699 19.022 1.00 78.12 93 ALA A C 1
ATOM 742 O O . ALA A 1 93 ? -16.380 -4.476 19.707 1.00 78.12 93 ALA A O 1
ATOM 743 N N . ASP A 1 94 ? -16.299 -2.760 18.259 1.00 79.12 94 ASP A N 1
ATOM 744 C CA . ASP A 1 94 ? -17.734 -2.493 18.155 1.00 79.12 94 ASP A CA 1
ATOM 745 C C . ASP A 1 94 ? -18.456 -3.650 17.469 1.00 79.12 94 ASP A C 1
ATOM 747 O O . ASP A 1 94 ? -19.496 -4.093 17.951 1.00 79.12 94 ASP A O 1
ATOM 751 N N . VAL A 1 95 ? -17.891 -4.207 16.393 1.00 71.19 95 VAL A N 1
ATOM 752 C CA . VAL A 1 95 ? -18.447 -5.409 15.755 1.00 71.19 95 VAL A CA 1
ATOM 753 C C . VAL A 1 95 ? -18.359 -6.610 16.687 1.00 71.19 95 VAL A C 1
ATOM 755 O O . VAL A 1 95 ? -19.340 -7.330 16.857 1.00 71.19 95 VAL A O 1
ATOM 758 N N . LEU A 1 96 ? -17.221 -6.817 17.350 1.00 69.94 96 LEU A N 1
ATOM 759 C CA . LEU A 1 96 ? -17.089 -7.873 18.345 1.00 69.94 96 LEU A CA 1
ATOM 760 C C . LEU A 1 96 ? -18.026 -7.623 19.530 1.0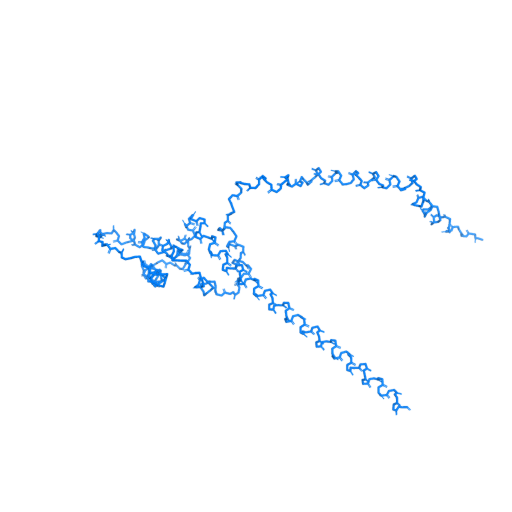0 69.94 96 LEU A C 1
ATOM 762 O O . LEU A 1 96 ? -18.602 -8.571 20.043 1.00 69.94 96 LEU A O 1
ATOM 766 N N . GLN A 1 97 ? -18.248 -6.375 19.940 1.00 68.69 97 GLN A N 1
ATOM 767 C CA . GLN A 1 97 ? -19.245 -6.027 20.941 1.00 68.69 97 GLN A CA 1
ATOM 768 C C . GLN A 1 97 ? -20.631 -6.369 20.421 1.00 68.69 97 GLN A C 1
ATOM 770 O O . GLN A 1 97 ? -21.380 -6.954 21.167 1.00 68.69 97 GLN A O 1
ATOM 775 N N . GLN A 1 98 ? -20.990 -6.103 19.169 1.00 64.69 98 GLN A N 1
ATOM 776 C CA . GLN A 1 98 ? -22.285 -6.514 18.615 1.00 64.69 98 GLN A CA 1
ATOM 777 C C . GLN A 1 98 ? -22.435 -8.044 18.559 1.00 64.69 98 GLN A C 1
ATOM 779 O O . GLN A 1 98 ? -23.515 -8.558 18.843 1.00 64.69 98 GLN A O 1
ATOM 784 N N . LEU A 1 99 ? -21.352 -8.779 18.286 1.00 58.44 99 LEU A N 1
ATOM 785 C CA . LEU A 1 99 ? -21.318 -10.246 18.365 1.00 58.44 99 LEU A CA 1
ATOM 786 C C . LEU A 1 99 ? -21.402 -10.766 19.813 1.00 58.44 99 LEU A C 1
ATOM 788 O O . LEU A 1 99 ? -21.999 -11.814 20.056 1.00 58.44 99 LEU A O 1
ATOM 792 N N . LEU A 1 100 ? -20.790 -10.061 20.774 1.00 55.22 100 LEU A N 1
ATOM 793 C CA . LEU A 1 100 ? -20.624 -10.479 22.173 1.00 55.22 100 LEU A CA 1
ATOM 794 C C . LEU A 1 100 ? -21.597 -9.804 23.159 1.00 55.22 100 LEU A C 1
ATOM 796 O O . LEU A 1 100 ? -21.722 -10.271 24.291 1.00 55.22 100 LEU A O 1
ATOM 800 N N . LEU A 1 101 ? -22.339 -8.760 22.768 1.00 53.53 101 LEU A N 1
ATOM 801 C CA . LEU A 1 101 ? -23.348 -8.019 23.553 1.00 53.53 101 LEU A CA 1
ATOM 802 C C . LEU A 1 101 ? -24.651 -8.803 23.653 1.00 53.53 101 LEU A C 1
ATOM 804 O O . LEU A 1 101 ? -25.764 -8.302 23.512 1.00 53.53 101 LEU A O 1
ATOM 808 N N . ARG A 1 102 ? -24.459 -10.042 24.082 1.00 43.91 102 ARG A N 1
ATOM 809 C CA . ARG A 1 102 ? -25.193 -10.615 25.189 1.00 43.91 102 ARG A CA 1
ATOM 810 C C . ARG A 1 102 ? -24.658 -10.203 26.574 1.00 43.91 102 ARG A C 1
ATOM 812 O O . ARG A 1 102 ? -25.213 -10.700 27.543 1.00 43.91 102 ARG A O 1
ATOM 819 N N . THR A 1 103 ? -23.673 -9.307 26.731 1.00 35.53 103 THR A N 1
ATOM 820 C CA . THR A 1 103 ? -23.354 -8.708 28.053 1.00 35.53 103 THR A CA 1
ATOM 821 C C . THR A 1 103 ? -22.651 -7.345 27.992 1.00 35.53 103 THR A C 1
ATOM 823 O O . THR A 1 103 ? -21.658 -7.223 27.273 1.00 35.53 103 THR A O 1
ATOM 826 N N . PRO A 1 104 ? -23.072 -6.351 28.800 1.00 40.69 104 PRO A N 1
ATOM 827 C CA . PRO A 1 104 ? -22.342 -5.105 28.993 1.00 40.69 104 PRO A CA 1
ATOM 828 C C . PRO A 1 104 ? -21.328 -5.258 30.134 1.00 40.69 104 PRO A C 1
ATOM 830 O O . PRO A 1 104 ? -21.670 -5.827 31.170 1.00 40.69 104 PRO A O 1
ATOM 833 N N . ASN A 1 105 ? -20.125 -4.687 30.008 1.00 41.16 105 ASN A N 1
ATOM 834 C CA . ASN A 1 105 ? -19.583 -3.979 31.165 1.00 41.16 105 ASN A CA 1
ATOM 835 C C . ASN A 1 105 ? -18.521 -2.915 30.859 1.00 41.16 105 ASN A C 1
ATOM 837 O O . ASN A 1 105 ? -17.857 -2.904 29.827 1.00 41.16 105 ASN A O 1
ATOM 841 N N . GLU A 1 106 ? -18.452 -2.027 31.841 1.00 51.47 106 GLU A N 1
ATOM 842 C CA . GLU A 1 106 ? -17.927 -0.676 31.941 1.00 51.47 106 GLU A CA 1
ATOM 843 C C . GLU A 1 106 ? -16.396 -0.489 31.921 1.00 51.47 106 GLU A C 1
ATOM 845 O O . GLU A 1 106 ? -15.609 -1.359 32.279 1.00 51.47 106 GLU A O 1
ATOM 850 N N . GLY A 1 107 ? -16.007 0.759 31.633 1.00 45.94 107 GLY A N 1
ATOM 851 C CA . GLY A 1 107 ? -15.406 1.622 32.659 1.00 45.94 107 GLY A CA 1
ATOM 852 C C . GLY A 1 107 ? -13.958 1.354 33.062 1.00 45.94 107 GLY A C 1
ATOM 853 O O . GLY A 1 107 ? -13.678 0.678 34.044 1.00 45.94 107 GLY A O 1
ATOM 854 N N . GLY A 1 108 ? -13.022 2.042 32.406 1.00 40.88 108 GLY A N 1
ATOM 855 C CA . GLY A 1 108 ? -11.660 2.184 32.916 1.00 40.88 108 GLY A CA 1
ATOM 856 C C . GLY A 1 108 ? -10.964 3.407 32.333 1.00 40.88 108 GLY A C 1
ATOM 857 O O . GLY A 1 108 ? -10.877 3.551 31.116 1.00 40.88 108 GLY A O 1
ATOM 858 N N . LYS A 1 109 ? -10.463 4.296 33.200 1.00 49.88 109 LYS A N 1
ATOM 859 C CA . LYS A 1 109 ? -9.640 5.461 32.828 1.00 49.88 109 LYS A CA 1
ATOM 860 C C . LYS A 1 109 ? -8.379 4.979 32.093 1.00 49.88 109 LYS A C 1
ATOM 862 O O . LYS A 1 109 ? -7.547 4.306 32.697 1.00 49.88 109 LYS A O 1
ATOM 867 N N . LYS A 1 110 ? -8.228 5.313 30.806 1.00 50.94 110 LYS A N 1
ATOM 868 C CA . LYS A 1 110 ? -7.099 4.863 29.972 1.00 50.94 110 LYS A CA 1
ATOM 869 C C . LYS A 1 110 ? -6.036 5.956 29.823 1.00 50.94 110 LYS A C 1
ATOM 871 O O . LYS A 1 110 ? -6.343 7.076 29.427 1.00 50.94 110 LYS A O 1
ATOM 876 N N . LYS A 1 111 ? -4.775 5.598 30.101 1.00 50.12 111 LYS A N 1
ATOM 877 C CA . LYS A 1 111 ? -3.595 6.253 29.503 1.00 50.12 111 LYS A CA 1
ATOM 878 C C . LYS A 1 111 ? -3.753 6.243 27.979 1.00 50.12 111 LYS A C 1
ATOM 880 O O . LYS A 1 111 ? -4.288 5.270 27.452 1.00 50.12 111 LYS A O 1
ATOM 885 N N . THR A 1 112 ? -3.266 7.277 27.294 1.00 54.31 112 THR A N 1
ATOM 886 C CA . THR A 1 112 ? -3.178 7.307 25.827 1.00 54.31 112 THR A CA 1
ATOM 887 C C . THR A 1 112 ? -2.369 6.095 25.339 1.00 54.31 112 THR A C 1
ATOM 889 O O . THR A 1 112 ? -1.184 5.992 25.667 1.00 54.31 112 THR A O 1
ATOM 892 N N . PRO A 1 113 ? -2.987 5.127 24.637 1.00 65.75 113 PRO A N 1
ATOM 893 C CA . PRO A 1 113 ? -2.289 3.921 24.198 1.00 65.75 113 PRO A CA 1
ATOM 894 C C . PRO A 1 113 ? -1.383 4.222 22.997 1.00 65.75 113 PRO A C 1
ATOM 896 O O . PRO A 1 113 ? -1.696 5.087 22.180 1.00 65.75 113 PRO A O 1
ATOM 899 N N . THR A 1 114 ? -0.261 3.512 22.874 1.00 73.88 114 THR A N 1
ATOM 900 C CA . THR A 1 114 ? 0.661 3.651 21.733 1.00 73.88 114 THR A CA 1
ATOM 901 C C . THR A 1 114 ? 0.145 2.924 20.486 1.00 73.88 114 THR A C 1
ATOM 903 O O . THR A 1 114 ? -0.647 1.987 20.586 1.00 73.88 114 THR A O 1
ATOM 906 N N . ALA A 1 115 ? 0.637 3.303 19.298 1.00 71.56 115 ALA A N 1
ATOM 907 C CA . ALA A 1 115 ? 0.256 2.671 18.027 1.00 71.56 115 ALA A CA 1
ATOM 908 C C . ALA A 1 115 ? 0.433 1.142 18.056 1.00 71.56 115 ALA A C 1
ATOM 910 O O . ALA A 1 115 ? -0.457 0.404 17.650 1.00 71.56 115 ALA A O 1
ATOM 911 N N . GLN A 1 116 ? 1.534 0.648 18.633 1.00 67.44 116 GLN A N 1
ATOM 912 C CA . GLN A 1 116 ? 1.792 -0.791 18.755 1.00 67.44 116 GLN A CA 1
ATOM 913 C C . GLN A 1 116 ? 0.761 -1.524 19.628 1.00 67.44 116 GLN A C 1
ATOM 915 O O . GLN A 1 116 ? 0.398 -2.666 19.339 1.00 67.44 116 GLN A O 1
ATOM 920 N N . GLN A 1 117 ? 0.273 -0.878 20.691 1.00 67.25 117 GLN A N 1
ATOM 921 C CA . GLN A 1 117 ? -0.768 -1.445 21.551 1.00 67.25 117 GLN A CA 1
ATOM 922 C C . GLN A 1 117 ? -2.093 -1.557 20.798 1.00 67.25 117 GLN A C 1
ATOM 924 O O . GLN A 1 117 ? -2.739 -2.602 20.865 1.00 67.25 117 GLN A O 1
ATOM 929 N N . TRP A 1 118 ? -2.456 -0.525 20.033 1.00 73.50 118 TRP A N 1
ATOM 930 C CA . TRP A 1 118 ? -3.635 -0.566 19.173 1.00 73.50 118 TRP A CA 1
ATOM 931 C C . TRP A 1 118 ? -3.510 -1.620 18.076 1.00 73.50 118 TRP A C 1
ATOM 933 O O . TRP A 1 118 ? -4.410 -2.435 17.949 1.00 73.50 118 TRP A O 1
ATOM 943 N N . ARG A 1 119 ? -2.367 -1.715 17.386 1.00 75.56 119 ARG A N 1
ATOM 944 C CA . ARG A 1 119 ? -2.096 -2.785 16.405 1.00 75.56 119 ARG A CA 1
ATOM 945 C C . ARG A 1 119 ? -2.310 -4.176 16.990 1.00 75.56 119 ARG A C 1
ATOM 947 O O . ARG A 1 119 ? -2.983 -5.013 16.398 1.00 75.56 119 ARG A O 1
ATOM 954 N N . THR A 1 120 ? -1.756 -4.414 18.178 1.00 70.75 120 THR A N 1
ATOM 955 C CA . THR A 1 120 ? -1.862 -5.715 18.855 1.00 70.75 120 THR A CA 1
ATOM 956 C C . THR A 1 120 ? -3.317 -6.033 19.195 1.00 70.75 120 THR A C 1
ATOM 958 O O . THR A 1 120 ? -3.779 -7.148 18.962 1.00 70.75 120 THR A O 1
ATOM 961 N N . ALA A 1 121 ? -4.060 -5.045 19.697 1.00 70.31 121 ALA A N 1
ATOM 962 C CA . ALA A 1 121 ? -5.482 -5.193 19.976 1.00 70.31 121 ALA A CA 1
ATOM 963 C C . ALA A 1 121 ? -6.304 -5.411 18.689 1.00 70.31 121 ALA A C 1
ATOM 965 O O . ALA A 1 121 ? -7.172 -6.278 18.677 1.00 70.31 121 ALA A O 1
ATOM 966 N N . THR A 1 122 ? -5.980 -4.718 17.592 1.00 75.75 122 THR A N 1
ATOM 967 C CA . THR A 1 122 ? -6.638 -4.855 16.282 1.00 75.75 122 THR A CA 1
ATOM 968 C C . THR A 1 122 ? -6.480 -6.275 15.756 1.00 75.75 122 THR A C 1
ATOM 970 O O . THR A 1 122 ? -7.466 -6.913 15.394 1.00 75.75 122 THR A O 1
ATOM 973 N N . LEU A 1 123 ? -5.254 -6.808 15.778 1.00 78.12 123 LEU A N 1
ATOM 974 C CA . LEU A 1 123 ? -4.975 -8.190 15.383 1.00 78.12 123 LEU A CA 1
ATOM 975 C C . LEU A 1 123 ? -5.701 -9.195 16.287 1.00 78.12 123 LEU A C 1
ATOM 977 O O . LEU A 1 123 ? -6.251 -10.178 15.789 1.00 78.12 123 LEU A O 1
ATOM 981 N N . GLY A 1 124 ? -5.752 -8.927 17.595 1.00 72.62 124 GLY A N 1
ATOM 982 C CA . GLY A 1 124 ? -6.506 -9.728 18.557 1.00 72.62 124 GLY A CA 1
ATOM 983 C C . GLY A 1 124 ? -8.001 -9.771 18.240 1.00 72.62 124 GLY A C 1
ATOM 984 O O . GLY A 1 124 ? -8.580 -10.852 18.163 1.00 72.62 124 GLY A O 1
ATOM 985 N N . TYR A 1 125 ? -8.626 -8.621 17.979 1.00 76.19 125 TYR A N 1
ATOM 986 C CA . TYR A 1 125 ? -10.041 -8.557 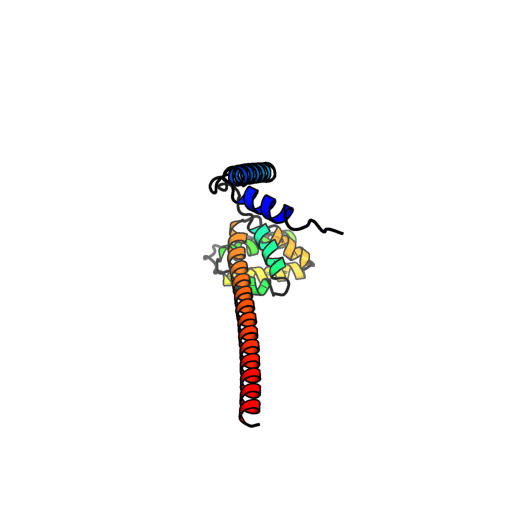17.614 1.00 76.19 125 TYR A CA 1
ATOM 987 C C . TYR A 1 125 ? -10.323 -9.185 16.249 1.00 76.19 125 TYR A C 1
ATOM 989 O O . TYR A 1 125 ? -11.257 -9.974 16.137 1.00 76.19 125 TYR A O 1
ATOM 997 N N . LYS A 1 126 ? -9.476 -8.938 15.242 1.00 80.31 126 LYS A N 1
ATOM 998 C CA . LYS A 1 126 ? -9.541 -9.599 13.927 1.00 80.31 126 LYS A CA 1
ATOM 999 C C . LYS A 1 126 ? -9.481 -11.123 14.068 1.00 80.31 126 LYS A C 1
ATOM 1001 O O . LYS A 1 126 ? -10.244 -11.831 13.416 1.00 80.31 126 LYS A O 1
ATOM 1006 N N . HIS A 1 127 ? -8.622 -11.638 14.948 1.00 79.94 127 HIS A N 1
ATOM 1007 C CA . HIS A 1 127 ? -8.550 -13.068 15.243 1.00 79.94 127 HIS A CA 1
ATOM 1008 C C . HIS A 1 127 ? -9.816 -13.585 15.940 1.00 79.94 127 HIS A C 1
ATOM 1010 O O . HIS A 1 127 ? -10.374 -14.592 15.512 1.00 79.94 127 HIS A O 1
ATOM 1016 N N . MET A 1 128 ? -10.309 -12.881 16.962 1.00 75.06 128 MET A N 1
ATOM 1017 C CA . MET A 1 128 ? -11.531 -13.257 17.682 1.00 75.06 128 MET A CA 1
ATOM 1018 C C . MET A 1 128 ? -12.763 -13.271 16.772 1.00 75.06 128 MET A C 1
ATOM 1020 O O . MET A 1 128 ? -13.547 -14.213 16.820 1.00 75.06 128 MET A O 1
ATOM 1024 N N . ILE A 1 129 ? -12.912 -12.277 15.897 1.00 79.62 129 ILE A N 1
ATOM 1025 C CA . ILE A 1 129 ? -14.000 -12.212 14.914 1.00 79.62 129 ILE A CA 1
ATOM 1026 C C . ILE A 1 129 ? -13.963 -13.432 13.981 1.00 79.62 129 ILE A C 1
ATOM 1028 O O . ILE A 1 129 ? -14.988 -14.086 13.784 1.00 79.62 129 ILE A O 1
ATOM 1032 N N . LYS A 1 130 ? -12.775 -13.805 13.485 1.00 80.06 130 LYS A N 1
ATOM 1033 C CA . LYS A 1 130 ? -12.597 -15.020 12.672 1.00 80.06 130 LYS A CA 1
ATOM 1034 C C . LYS A 1 130 ? -12.946 -16.294 13.446 1.00 80.06 130 LYS A C 1
ATOM 1036 O O . LYS A 1 130 ? -13.611 -17.173 12.908 1.00 80.06 130 LYS A O 1
ATOM 1041 N N . LEU A 1 131 ? -12.546 -16.389 14.718 1.00 80.12 131 LEU A N 1
ATOM 1042 C CA . LEU A 1 131 ? -12.898 -17.522 15.586 1.00 80.12 131 LEU A CA 1
ATOM 1043 C C . LEU A 1 131 ? -14.410 -17.647 15.816 1.00 80.12 131 LEU A C 1
ATOM 1045 O O . LEU A 1 131 ? -14.913 -18.757 15.972 1.00 80.12 131 LEU A O 1
ATOM 1049 N N . HIS A 1 132 ? -15.140 -16.531 15.801 1.00 75.19 132 HIS A N 1
ATOM 1050 C CA . HIS A 1 132 ? -16.599 -16.508 15.904 1.00 75.19 132 HIS A CA 1
ATOM 1051 C C . HIS A 1 132 ? -17.325 -16.791 14.576 1.00 75.19 132 HIS A C 1
ATOM 1053 O O . HIS A 1 132 ? -18.548 -16.682 14.520 1.00 75.19 132 HIS A O 1
ATOM 1059 N N . GLY A 1 133 ? -16.600 -17.223 13.539 1.00 76.19 133 GLY A N 1
ATOM 1060 C CA . GLY A 1 133 ? -17.174 -17.752 12.303 1.00 76.19 133 GLY A CA 1
ATOM 1061 C C . GLY A 1 133 ? -17.207 -16.775 11.132 1.00 76.19 133 GLY A C 1
ATOM 1062 O O . GLY A 1 133 ? -17.742 -17.145 10.092 1.00 76.19 133 GLY A O 1
ATOM 1063 N N . MET A 1 134 ? -16.632 -15.574 11.266 1.00 80.81 134 MET A N 1
ATOM 1064 C CA . MET A 1 134 ? -16.517 -14.657 10.131 1.00 80.81 134 MET A CA 1
ATOM 1065 C C . MET A 1 134 ? -15.370 -15.031 9.192 1.00 80.81 134 MET A C 1
ATOM 1067 O O . MET A 1 134 ? -14.251 -15.330 9.623 1.00 80.81 134 MET A O 1
ATOM 1071 N N . SER A 1 135 ? -15.643 -14.966 7.892 1.00 83.69 135 SER A N 1
ATOM 1072 C CA . SER A 1 135 ? -14.640 -15.146 6.848 1.00 83.69 135 SER A CA 1
ATOM 1073 C C . SER A 1 135 ? -13.670 -13.959 6.780 1.00 83.69 135 SER A C 1
ATOM 1075 O O . SER A 1 135 ? -13.902 -12.890 7.349 1.00 83.69 135 SER A O 1
ATOM 1077 N N . VAL A 1 136 ? -12.554 -14.136 6.068 1.00 79.88 136 VAL A N 1
ATOM 1078 C CA . VAL A 1 136 ? -11.600 -13.043 5.814 1.00 79.88 136 VAL A CA 1
ATOM 1079 C C . VAL A 1 136 ? -12.282 -11.895 5.061 1.00 79.88 136 VAL A C 1
ATOM 1081 O O . VAL A 1 136 ? -12.150 -10.751 5.479 1.00 79.88 136 VAL A O 1
ATOM 1084 N N . ASP A 1 137 ? -13.114 -12.208 4.067 1.00 81.38 137 ASP A N 1
ATOM 1085 C CA . ASP A 1 137 ? -13.861 -11.211 3.291 1.00 81.38 137 ASP A CA 1
ATOM 1086 C C . ASP A 1 137 ? -14.871 -10.423 4.145 1.00 81.38 137 ASP A C 1
ATOM 1088 O O . ASP A 1 137 ? -15.183 -9.266 3.869 1.00 81.38 137 ASP A O 1
ATOM 1092 N N . GLU A 1 138 ? -15.439 -11.038 5.184 1.00 78.44 138 GLU A N 1
ATOM 1093 C CA . GLU A 1 138 ? -16.324 -10.349 6.135 1.00 78.44 138 GLU A CA 1
ATOM 1094 C C . GLU A 1 138 ? -15.550 -9.386 7.030 1.00 78.44 138 GLU A C 1
ATOM 1096 O O . GLU A 1 138 ? -15.991 -8.259 7.247 1.00 78.44 138 GLU A O 1
ATOM 1101 N N . VAL A 1 139 ? -14.361 -9.789 7.478 1.00 80.81 139 VAL A N 1
ATOM 1102 C CA . VAL A 1 139 ? -13.447 -8.908 8.212 1.00 80.81 139 VAL A CA 1
ATOM 1103 C C . VAL A 1 139 ? -13.013 -7.722 7.355 1.00 80.81 139 VAL A C 1
ATOM 1105 O O . VAL A 1 139 ? -13.019 -6.588 7.833 1.00 80.81 139 VAL A O 1
ATOM 1108 N N . ASP A 1 140 ? -12.685 -7.959 6.089 1.00 82.69 140 ASP A N 1
ATOM 1109 C CA . ASP A 1 140 ? -12.281 -6.885 5.189 1.00 82.69 140 ASP A CA 1
ATOM 1110 C C . ASP A 1 140 ? -13.457 -5.944 4.908 1.00 82.69 140 ASP A C 1
ATOM 1112 O O . ASP A 1 140 ? -13.272 -4.729 4.902 1.00 82.69 140 ASP A O 1
ATOM 1116 N N . ARG A 1 141 ? -14.690 -6.456 4.796 1.00 83.88 141 ARG A N 1
ATOM 1117 C CA . ARG A 1 141 ? -15.897 -5.616 4.700 1.00 83.88 141 ARG A CA 1
ATOM 1118 C C . ARG A 1 141 ? -16.105 -4.717 5.917 1.00 83.88 141 ARG A C 1
ATOM 1120 O O . ARG A 1 141 ? -16.494 -3.567 5.738 1.00 83.88 141 ARG A O 1
ATOM 1127 N N . ILE A 1 142 ? -15.813 -5.196 7.128 1.00 82.56 142 ILE A N 1
ATOM 1128 C CA . ILE A 1 142 ? -15.877 -4.370 8.348 1.00 82.56 142 ILE A CA 1
ATOM 1129 C C . ILE A 1 142 ? -14.889 -3.208 8.265 1.00 82.56 142 ILE A C 1
ATOM 1131 O O . ILE A 1 142 ? -15.209 -2.083 8.634 1.00 82.56 142 ILE A O 1
ATOM 1135 N N . ARG A 1 143 ? -13.685 -3.456 7.756 1.00 86.12 143 ARG A N 1
ATOM 1136 C CA . ARG A 1 143 ? -12.699 -2.396 7.564 1.00 86.12 143 ARG A CA 1
ATOM 1137 C C . ARG A 1 143 ? -13.131 -1.408 6.478 1.00 86.12 143 ARG A C 1
ATOM 1139 O O . ARG A 1 143 ? -13.043 -0.201 6.676 1.00 86.12 143 ARG A O 1
ATOM 1146 N N . HIS A 1 144 ? -13.653 -1.905 5.360 1.00 85.00 144 HIS A N 1
ATOM 1147 C CA . HIS A 1 144 ? -14.182 -1.062 4.286 1.00 85.00 144 HIS A CA 1
ATOM 1148 C C . HIS A 1 144 ? -15.443 -0.290 4.699 1.00 85.00 144 HIS A C 1
ATOM 1150 O O . HIS A 1 144 ? -15.862 0.592 3.958 1.00 85.00 144 HIS A O 1
ATOM 1156 N N . SER A 1 145 ? -16.046 -0.556 5.862 1.00 86.75 145 SER A N 1
ATOM 1157 C CA . SER A 1 145 ? -17.123 0.280 6.405 1.00 86.75 145 SER A CA 1
ATOM 1158 C C . SER A 1 145 ? -16.612 1.507 7.173 1.00 86.75 145 SER A C 1
ATOM 1160 O O . SER A 1 145 ? -17.418 2.228 7.753 1.00 86.75 145 SER A O 1
ATOM 1162 N N . ILE A 1 146 ? -15.295 1.720 7.260 1.00 86.62 146 ILE A N 1
ATOM 1163 C CA . ILE A 1 146 ? -14.723 2.936 7.841 1.00 86.62 146 ILE A CA 1
ATOM 1164 C C . ILE A 1 146 ? -14.883 4.070 6.821 1.00 86.62 146 ILE A C 1
ATOM 1166 O O . ILE A 1 146 ? -14.366 3.988 5.705 1.00 86.62 146 ILE A O 1
ATOM 1170 N N . ASP A 1 147 ? -15.573 5.136 7.223 1.00 85.81 147 ASP A N 1
ATOM 1171 C CA . ASP A 1 147 ? -15.811 6.335 6.399 1.00 85.81 147 ASP A CA 1
ATOM 1172 C C . ASP A 1 147 ? -14.923 7.525 6.813 1.00 85.81 147 ASP A C 1
ATOM 1174 O O . ASP A 1 147 ? -15.082 8.644 6.333 1.00 85.81 147 ASP A O 1
ATOM 1178 N N . ASP A 1 148 ? -13.966 7.295 7.716 1.00 86.56 148 ASP A N 1
ATOM 1179 C CA . ASP A 1 148 ? -13.005 8.304 8.160 1.00 86.56 148 ASP A CA 1
ATOM 1180 C C . ASP A 1 148 ? -11.962 8.575 7.060 1.00 86.56 148 ASP A C 1
ATOM 1182 O O . ASP A 1 148 ? -11.060 7.774 6.825 1.00 86.56 148 ASP A O 1
ATOM 1186 N N . GLN A 1 149 ? -12.065 9.721 6.385 1.00 87.19 149 GLN A N 1
ATOM 1187 C CA . GLN A 1 149 ? -11.122 10.113 5.329 1.00 87.19 149 GLN A CA 1
ATOM 1188 C C . GLN A 1 149 ? -9.695 10.323 5.850 1.00 87.19 149 GLN A C 1
ATOM 1190 O O . GLN A 1 149 ? -8.737 10.053 5.129 1.00 87.19 149 GLN A O 1
ATOM 1195 N N . LYS A 1 150 ? -9.521 10.721 7.119 1.00 87.19 150 LYS A N 1
ATOM 1196 C CA . LYS A 1 150 ? -8.185 10.832 7.717 1.00 87.19 150 LYS A CA 1
ATOM 1197 C C . LYS A 1 150 ? -7.552 9.451 7.857 1.00 87.19 150 LYS A C 1
ATOM 1199 O O . LYS A 1 150 ? -6.368 9.304 7.594 1.00 87.19 150 LYS A O 1
ATOM 1204 N N . TYR A 1 151 ? -8.331 8.436 8.230 1.00 88.81 151 TYR A N 1
ATOM 1205 C CA . TYR A 1 151 ? -7.847 7.054 8.277 1.00 88.81 151 TYR A CA 1
ATOM 1206 C C . TYR A 1 151 ? -7.309 6.602 6.911 1.00 88.81 151 TYR A C 1
ATOM 1208 O O . TYR A 1 151 ? -6.211 6.057 6.839 1.00 88.81 151 TYR A O 1
ATOM 1216 N N . TRP A 1 152 ? -8.047 6.871 5.834 1.00 90.94 152 TRP A N 1
ATOM 1217 C CA . TRP A 1 152 ? -7.627 6.484 4.488 1.00 90.94 152 TRP A CA 1
ATOM 1218 C C . TRP A 1 152 ? -6.439 7.306 3.976 1.00 90.94 152 TRP A C 1
ATOM 1220 O O . TRP A 1 152 ? -5.546 6.739 3.355 1.00 90.94 152 TRP A O 1
ATOM 1230 N N . A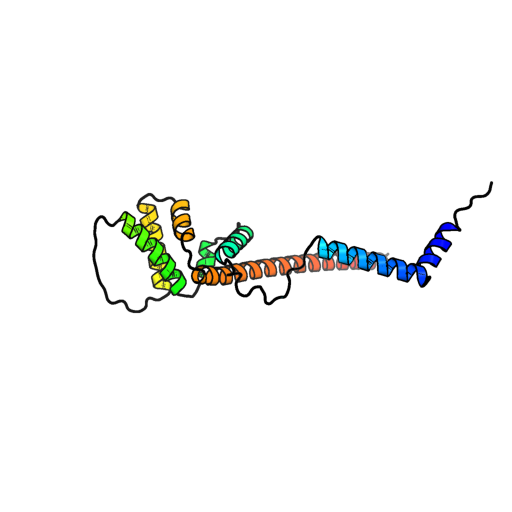LA A 1 153 ? -6.357 8.599 4.299 1.00 89.19 153 ALA A N 1
ATOM 1231 C CA . ALA A 1 153 ? -5.231 9.453 3.909 1.00 89.19 153 ALA A CA 1
ATOM 1232 C C . ALA A 1 153 ? -3.878 8.934 4.436 1.00 89.19 153 ALA A C 1
ATOM 1234 O O . ALA A 1 153 ? -2.908 8.849 3.683 1.00 89.19 153 ALA A O 1
ATOM 1235 N N . GLU A 1 154 ? -3.828 8.519 5.707 1.00 89.12 154 GLU A N 1
ATOM 1236 C CA . GLU A 1 154 ? -2.610 7.970 6.334 1.00 89.12 154 GLU A CA 1
ATOM 1237 C C . GLU A 1 154 ? -2.155 6.662 5.666 1.00 89.12 154 GLU A C 1
ATOM 1239 O O . GLU A 1 154 ? -0.981 6.291 5.696 1.00 89.12 154 GLU A O 1
ATOM 1244 N N . GLU A 1 155 ? -3.088 5.934 5.057 1.00 90.56 155 GLU A N 1
ATOM 1245 C CA . GLU A 1 155 ? -2.788 4.710 4.332 1.00 90.56 155 GLU A CA 1
ATOM 1246 C C . GLU A 1 155 ? -2.377 4.961 2.884 1.00 90.56 155 GLU A C 1
ATOM 1248 O O . GLU A 1 155 ? -1.439 4.318 2.408 1.00 90.56 155 GLU A O 1
ATOM 1253 N N . VAL A 1 156 ? -3.022 5.914 2.205 1.00 91.62 156 VAL A N 1
ATOM 1254 C CA . VAL A 1 156 ? -2.600 6.384 0.880 1.00 91.62 156 VAL A CA 1
ATOM 1255 C C . VAL A 1 156 ? -1.126 6.770 0.909 1.00 91.62 156 VAL A C 1
ATOM 1257 O O . VAL A 1 156 ? -0.379 6.320 0.044 1.00 91.62 156 VAL A O 1
ATOM 1260 N N . GLU A 1 157 ? -0.686 7.516 1.925 1.00 91.00 157 GLU A N 1
ATOM 1261 C CA . GLU A 1 157 ? 0.712 7.938 2.044 1.00 91.00 157 GLU A CA 1
ATOM 1262 C C . GLU A 1 157 ? 1.677 6.739 2.032 1.00 91.00 157 GLU A C 1
ATOM 1264 O O . GLU A 1 157 ? 2.647 6.708 1.271 1.00 91.00 157 GLU A O 1
ATOM 1269 N N . VAL A 1 158 ? 1.391 5.707 2.829 1.00 91.50 158 VAL A N 1
ATOM 1270 C CA . VAL A 1 158 ? 2.244 4.513 2.920 1.00 91.50 158 VAL A CA 1
ATOM 1271 C C . VAL A 1 158 ? 2.207 3.687 1.632 1.00 91.50 158 VAL A C 1
ATOM 1273 O O . VAL A 1 158 ? 3.246 3.195 1.180 1.00 9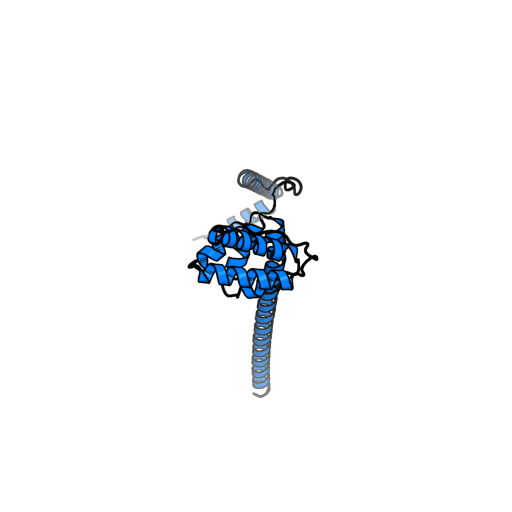1.50 158 VAL A O 1
ATOM 1276 N N . LEU A 1 159 ? 1.034 3.534 1.016 1.00 90.25 159 LEU A N 1
ATOM 1277 C CA . LEU A 1 159 ? 0.893 2.795 -0.240 1.00 90.25 159 LEU A CA 1
ATOM 1278 C C . LEU A 1 159 ? 1.607 3.511 -1.394 1.00 90.25 159 LEU A C 1
ATOM 1280 O O . LEU A 1 159 ? 2.328 2.863 -2.151 1.00 90.25 159 LEU A O 1
ATOM 1284 N N . GLN A 1 160 ? 1.491 4.837 -1.486 1.00 92.19 160 GLN A N 1
ATOM 1285 C CA . GLN A 1 160 ? 2.198 5.647 -2.482 1.00 92.19 160 GLN A CA 1
ATOM 1286 C C . GLN A 1 160 ? 3.715 5.540 -2.324 1.00 92.19 160 GLN A C 1
ATOM 1288 O O . GLN A 1 160 ? 4.424 5.340 -3.310 1.00 92.19 160 GLN A O 1
ATOM 1293 N N . GLN A 1 161 ? 4.226 5.601 -1.089 1.00 90.44 161 GLN A N 1
ATOM 1294 C CA . GLN A 1 161 ? 5.651 5.389 -0.823 1.00 90.44 161 GLN A CA 1
ATOM 1295 C C . GLN A 1 161 ? 6.115 4.005 -1.297 1.00 90.44 161 GLN A C 1
ATOM 1297 O O . GLN A 1 161 ? 7.213 3.871 -1.844 1.00 90.44 161 GLN A O 1
ATOM 1302 N N . ARG A 1 162 ? 5.280 2.970 -1.125 1.00 91.12 162 ARG A N 1
ATOM 1303 C CA . ARG A 1 162 ? 5.601 1.619 -1.595 1.00 91.12 162 ARG A CA 1
ATOM 1304 C C . ARG A 1 162 ? 5.602 1.522 -3.119 1.00 91.12 162 ARG A C 1
ATOM 1306 O O . ARG A 1 162 ? 6.533 0.928 -3.658 1.00 91.12 162 ARG A O 1
ATOM 1313 N N . VAL A 1 163 ? 4.617 2.111 -3.797 1.00 89.69 163 VAL A N 1
ATOM 1314 C CA . VAL A 1 163 ? 4.564 2.157 -5.269 1.00 89.69 163 VAL A CA 1
ATOM 1315 C C . VAL A 1 163 ? 5.788 2.882 -5.823 1.00 89.69 163 VAL A C 1
ATOM 1317 O O . VAL A 1 163 ? 6.514 2.304 -6.628 1.00 89.69 163 VAL A O 1
ATOM 1320 N N . ALA A 1 164 ? 6.104 4.073 -5.311 1.00 90.62 164 ALA A N 1
ATOM 1321 C CA . ALA A 1 164 ? 7.267 4.845 -5.748 1.00 90.62 164 ALA A CA 1
ATOM 1322 C C . ALA A 1 164 ? 8.587 4.068 -5.578 1.00 90.62 164 ALA A C 1
ATOM 1324 O O . ALA A 1 164 ? 9.469 4.122 -6.437 1.00 90.62 164 ALA A O 1
ATOM 1325 N N . LEU A 1 165 ? 8.722 3.304 -4.488 1.00 90.44 165 LEU A N 1
ATOM 1326 C CA . LEU A 1 165 ? 9.886 2.448 -4.270 1.00 90.44 165 LEU A CA 1
ATOM 1327 C C . LEU A 1 165 ? 9.978 1.319 -5.308 1.00 90.44 165 LEU A C 1
ATOM 1329 O O . LEU A 1 165 ? 11.068 1.045 -5.810 1.00 90.44 165 LEU A O 1
ATOM 1333 N N . LEU A 1 166 ? 8.861 0.665 -5.633 1.00 89.31 166 LEU A N 1
ATOM 1334 C CA . LEU A 1 166 ? 8.828 -0.393 -6.646 1.00 89.31 166 LEU A CA 1
ATOM 1335 C C . LEU A 1 166 ? 9.122 0.156 -8.045 1.00 89.31 166 LEU A C 1
ATOM 1337 O O . LEU A 1 166 ? 9.909 -0.436 -8.783 1.00 89.31 166 LEU A O 1
ATOM 1341 N N . GLU A 1 167 ? 8.551 1.307 -8.396 1.00 90.19 167 GLU A N 1
ATOM 1342 C CA . GLU A 1 167 ? 8.841 1.988 -9.658 1.00 90.19 167 GLU A CA 1
ATOM 1343 C C . GLU A 1 167 ? 10.328 2.314 -9.778 1.00 90.19 167 GLU A C 1
ATOM 1345 O O . GLU A 1 167 ? 10.950 1.995 -10.792 1.00 90.19 167 GLU A O 1
ATOM 1350 N N . HIS A 1 168 ? 10.931 2.873 -8.726 1.00 91.12 168 HIS A N 1
ATOM 1351 C CA . HIS A 1 168 ? 12.362 3.159 -8.699 1.00 91.12 168 HIS A CA 1
ATOM 1352 C C . HIS A 1 168 ? 13.206 1.899 -8.934 1.00 91.12 168 HIS A C 1
ATOM 1354 O O . HIS A 1 168 ? 14.100 1.905 -9.779 1.00 91.12 168 HIS A O 1
ATOM 1360 N N . GLN A 1 169 ? 12.891 0.798 -8.246 1.00 90.81 169 GLN A N 1
ATOM 1361 C CA . GLN A 1 169 ? 13.588 -0.480 -8.425 1.00 90.81 169 GLN A CA 1
ATOM 1362 C C . GLN A 1 169 ? 13.465 -1.016 -9.858 1.00 90.81 169 GLN A C 1
ATOM 1364 O O . GLN A 1 169 ? 14.431 -1.545 -10.412 1.00 90.81 169 GLN A O 1
ATOM 1369 N N . LEU A 1 170 ? 12.295 -0.864 -10.485 1.00 90.44 170 LEU A N 1
ATOM 1370 C CA . LEU A 1 170 ? 12.087 -1.247 -11.881 1.00 90.44 170 LEU A CA 1
ATOM 1371 C C . LEU A 1 170 ? 12.913 -0.381 -12.838 1.00 90.44 170 LEU A C 1
ATOM 1373 O O . LEU A 1 170 ? 13.520 -0.917 -13.771 1.00 90.44 170 LEU A O 1
ATOM 1377 N N . TYR A 1 171 ? 12.972 0.932 -12.600 1.00 91.19 171 TYR A N 1
ATOM 1378 C CA . TYR A 1 171 ? 13.803 1.843 -13.385 1.00 91.19 171 TYR A CA 1
ATOM 1379 C C . TYR A 1 171 ? 15.291 1.504 -13.268 1.00 91.19 171 TYR A C 1
ATOM 1381 O O . TYR A 1 171 ? 15.974 1.435 -14.292 1.00 91.19 171 TYR A O 1
ATOM 1389 N N . GLU A 1 172 ? 15.787 1.228 -12.060 1.00 93.06 172 GLU A N 1
ATOM 1390 C CA . GLU A 1 172 ? 17.179 0.815 -11.846 1.00 93.06 172 GLU A CA 1
ATOM 1391 C C . GLU A 1 172 ? 17.493 -0.496 -12.572 1.00 93.06 172 GLU A C 1
ATOM 1393 O O . GLU A 1 172 ? 18.443 -0.556 -13.354 1.00 93.06 172 GLU A O 1
ATOM 1398 N N . ALA A 1 173 ? 16.644 -1.517 -12.426 1.00 92.25 173 ALA A N 1
ATOM 1399 C CA . ALA A 1 173 ? 16.837 -2.802 -13.096 1.00 92.25 173 ALA A CA 1
ATOM 1400 C C . ALA A 1 173 ? 16.800 -2.687 -14.632 1.00 92.25 173 ALA A C 1
ATOM 1402 O O . ALA A 1 173 ? 17.519 -3.396 -15.344 1.00 92.25 173 ALA A O 1
ATOM 1403 N N . TYR A 1 174 ? 15.955 -1.804 -15.171 1.00 92.12 174 TYR A N 1
ATOM 1404 C CA . TYR A 1 174 ? 15.926 -1.510 -16.603 1.00 92.12 174 TYR A CA 1
ATOM 1405 C C . TYR A 1 174 ? 17.218 -0.823 -17.068 1.00 92.12 174 TYR A C 1
ATOM 1407 O O . TYR A 1 174 ? 17.768 -1.159 -18.126 1.00 92.12 174 TYR A O 1
ATOM 1415 N N . TRP A 1 175 ? 17.719 0.124 -16.274 1.00 89.75 175 TRP A N 1
ATOM 1416 C CA . TRP A 1 175 ? 18.940 0.856 -16.580 1.00 89.75 175 TRP A CA 1
ATOM 1417 C C . TRP A 1 175 ? 20.172 -0.052 -16.564 1.00 89.75 175 TRP A C 1
ATOM 1419 O O . TRP A 1 175 ? 20.951 -0.038 -17.518 1.00 89.75 175 TRP A O 1
ATOM 1429 N N . GLU A 1 176 ? 20.300 -0.913 -15.553 1.00 92.25 176 GLU A N 1
ATOM 1430 C CA . GLU A 1 176 ? 21.377 -1.905 -15.457 1.00 92.25 176 GLU A CA 1
ATOM 1431 C C . GLU A 1 176 ? 21.408 -2.832 -16.676 1.00 92.25 176 GLU A C 1
ATOM 1433 O O . GLU A 1 176 ? 22.443 -2.961 -17.335 1.00 92.25 176 GLU A O 1
ATOM 1438 N N . LYS A 1 177 ? 20.253 -3.389 -17.067 1.00 92.56 177 LYS A N 1
ATOM 1439 C CA . LYS A 1 177 ? 20.144 -4.223 -18.276 1.00 92.56 177 LYS A CA 1
ATOM 1440 C C . LYS A 1 177 ? 20.571 -3.476 -19.535 1.00 92.56 177 LYS A C 1
ATOM 1442 O O . LYS A 1 177 ? 21.229 -4.043 -20.406 1.00 92.56 177 LYS A O 1
ATOM 1447 N N . THR A 1 178 ? 20.197 -2.205 -19.650 1.00 91.38 178 THR A N 1
ATOM 1448 C CA . THR A 1 178 ? 20.554 -1.381 -20.810 1.00 91.38 178 THR A CA 1
ATOM 1449 C C . THR A 1 178 ? 22.062 -1.140 -20.871 1.00 91.38 178 THR A C 1
ATOM 1451 O O . THR A 1 178 ? 22.657 -1.259 -21.946 1.00 91.38 178 THR A O 1
ATOM 1454 N N . LEU A 1 179 ? 22.691 -0.854 -19.728 1.00 92.75 179 LEU A N 1
ATOM 1455 C CA . LEU A 1 179 ? 24.139 -0.679 -19.623 1.00 92.75 179 LEU A CA 1
ATOM 1456 C C . LEU A 1 179 ? 24.898 -1.963 -19.965 1.00 92.75 179 LEU A C 1
ATOM 1458 O O . LEU A 1 179 ? 25.879 -1.904 -20.709 1.00 92.75 179 LEU A O 1
ATOM 1462 N N . ASP A 1 180 ? 24.434 -3.119 -19.492 1.00 92.44 180 ASP A N 1
ATOM 1463 C CA . ASP A 1 180 ? 25.065 -4.403 -19.805 1.00 92.44 180 ASP A CA 1
ATOM 1464 C C . ASP A 1 180 ? 24.968 -4.733 -21.302 1.00 92.44 180 ASP A C 1
ATOM 1466 O O . ASP A 1 180 ? 25.976 -5.072 -21.926 1.00 92.44 180 ASP A O 1
ATOM 1470 N N . ILE A 1 181 ? 23.806 -4.514 -21.931 1.00 92.75 181 ILE A N 1
ATOM 1471 C CA . ILE A 1 181 ? 23.646 -4.683 -23.386 1.00 92.75 181 ILE A CA 1
ATOM 1472 C C . ILE A 1 181 ? 24.601 -3.760 -24.156 1.00 92.75 181 ILE A C 1
ATOM 1474 O O . ILE A 1 181 ? 25.194 -4.171 -25.160 1.00 92.75 181 ILE A O 1
ATOM 1478 N N . GLN A 1 182 ? 24.756 -2.506 -23.721 1.00 91.12 182 GLN A N 1
ATOM 1479 C CA . GLN A 1 182 ? 25.693 -1.573 -24.347 1.00 91.12 182 GLN A CA 1
ATOM 1480 C C . GLN A 1 182 ? 27.145 -2.033 -24.185 1.00 91.12 182 GLN A C 1
ATOM 1482 O O . GLN A 1 182 ? 27.892 -2.013 -25.168 1.00 91.12 182 GLN A O 1
ATOM 1487 N N . ARG A 1 183 ? 27.528 -2.510 -22.995 1.00 91.62 183 ARG A N 1
ATOM 1488 C CA . ARG A 1 183 ? 28.868 -3.046 -22.721 1.00 91.62 183 ARG A CA 1
ATOM 1489 C C . ARG A 1 183 ? 29.180 -4.241 -23.621 1.00 91.62 183 ARG A C 1
ATOM 1491 O O . ARG A 1 183 ? 30.189 -4.229 -24.323 1.00 91.62 183 ARG A O 1
ATOM 1498 N N . GLU A 1 184 ? 28.275 -5.214 -23.715 1.00 92.19 184 GLU A N 1
ATOM 1499 C CA . GLU A 1 184 ? 28.452 -6.373 -24.597 1.00 92.19 184 GLU A CA 1
ATOM 1500 C C . GLU A 1 184 ? 28.569 -5.986 -26.079 1.00 92.19 184 GLU A C 1
ATOM 1502 O O . GLU A 1 184 ? 29.277 -6.635 -26.856 1.00 92.19 184 GLU A O 1
ATOM 1507 N N . ARG A 1 185 ? 27.826 -4.964 -26.521 1.00 90.69 185 ARG A N 1
ATOM 1508 C CA . ARG A 1 185 ? 27.924 -4.453 -27.897 1.00 90.69 185 ARG A CA 1
ATOM 1509 C C . ARG A 1 185 ? 29.289 -3.819 -28.143 1.00 90.69 185 ARG A C 1
ATOM 1511 O O . ARG A 1 185 ? 29.912 -4.131 -29.155 1.00 90.69 185 ARG A O 1
ATOM 1518 N N . GLN A 1 186 ? 29.771 -2.988 -27.221 1.00 91.94 186 GLN A N 1
ATOM 1519 C CA . GLN A 1 186 ? 31.094 -2.367 -27.319 1.00 91.94 186 GLN A CA 1
ATOM 1520 C C . GLN A 1 186 ? 32.214 -3.412 -27.329 1.00 91.94 186 GLN A C 1
ATOM 1522 O O . GLN A 1 186 ? 33.121 -3.333 -28.156 1.00 91.94 186 GLN A O 1
ATOM 1527 N N . GLU A 1 187 ? 32.127 -4.437 -26.482 1.00 91.38 187 GLU A N 1
ATOM 1528 C CA . GLU A 1 187 ? 33.098 -5.533 -26.461 1.00 91.38 187 GLU A CA 1
ATOM 1529 C C . GLU A 1 187 ? 33.095 -6.359 -27.748 1.00 91.38 187 GLU A C 1
ATOM 1531 O O . GLU A 1 187 ? 34.158 -6.778 -28.210 1.00 91.38 187 GLU A O 1
ATOM 1536 N N . ARG A 1 188 ? 31.919 -6.599 -28.344 1.00 90.88 188 ARG A N 1
ATOM 1537 C CA . ARG A 1 188 ? 31.811 -7.268 -29.649 1.00 90.88 188 ARG A CA 1
ATOM 1538 C C . ARG A 1 188 ? 32.474 -6.448 -30.750 1.00 90.88 188 ARG A C 1
ATOM 1540 O O . ARG A 1 188 ? 33.267 -6.996 -31.508 1.00 90.88 188 ARG A O 1
ATOM 1547 N N . VAL A 1 189 ? 32.197 -5.145 -30.809 1.00 91.06 189 VAL A N 1
ATOM 1548 C CA . VAL A 1 189 ? 32.819 -4.240 -31.789 1.00 91.06 189 VAL A CA 1
ATOM 1549 C C . VAL A 1 189 ? 34.335 -4.204 -31.606 1.00 91.06 189 VAL A C 1
ATOM 1551 O O . VAL A 1 189 ? 35.065 -4.361 -32.579 1.00 91.06 189 VAL A O 1
ATOM 1554 N N . LYS A 1 190 ? 34.819 -4.080 -30.365 1.00 91.19 190 LYS A N 1
ATOM 1555 C CA . LYS A 1 190 ? 36.255 -4.078 -30.066 1.00 91.19 190 LYS A CA 1
ATOM 1556 C C . LYS A 1 190 ? 36.941 -5.368 -30.522 1.00 91.19 190 LYS A C 1
ATOM 1558 O O . LYS A 1 190 ? 37.985 -5.293 -31.159 1.00 91.19 190 LYS A O 1
ATOM 1563 N N . ARG A 1 191 ? 36.338 -6.531 -30.251 1.00 90.00 191 ARG A N 1
ATOM 1564 C CA . ARG A 1 191 ? 36.857 -7.833 -30.704 1.00 90.00 191 ARG A CA 1
ATOM 1565 C C . ARG A 1 191 ? 36.929 -7.936 -32.228 1.00 90.00 191 ARG A C 1
ATOM 1567 O O . ARG A 1 191 ? 37.921 -8.431 -32.748 1.00 90.00 191 ARG A O 1
ATOM 1574 N N . LEU A 1 192 ? 35.910 -7.447 -32.937 1.00 89.25 192 LEU A N 1
ATOM 1575 C CA . LEU A 1 192 ? 35.903 -7.444 -34.403 1.00 89.25 192 LEU A CA 1
ATOM 1576 C C . LEU A 1 192 ? 36.996 -6.536 -34.978 1.00 89.25 192 LEU A C 1
ATOM 1578 O O . LEU A 1 192 ? 37.700 -6.946 -35.895 1.00 89.25 192 LEU A O 1
ATOM 1582 N N . LEU A 1 193 ? 37.174 -5.337 -34.419 1.00 88.44 193 LEU A N 1
ATOM 1583 C CA . LEU A 1 193 ? 38.230 -4.418 -34.851 1.00 88.44 193 LEU A CA 1
ATOM 1584 C C . LEU A 1 193 ? 39.628 -5.010 -34.626 1.00 88.44 193 LEU A C 1
ATOM 1586 O O . LEU A 1 193 ? 40.435 -4.993 -35.546 1.00 88.44 193 LEU A O 1
ATOM 1590 N N . GLN A 1 194 ? 39.875 -5.624 -33.465 1.00 86.81 194 GLN A N 1
ATOM 1591 C CA . GLN A 1 194 ? 41.147 -6.305 -33.186 1.00 86.81 194 GLN A CA 1
ATOM 1592 C C . GLN A 1 194 ? 41.413 -7.456 -34.165 1.00 86.81 194 GLN A C 1
ATOM 1594 O O . GLN A 1 194 ? 42.512 -7.571 -34.692 1.00 86.81 194 GLN A O 1
ATOM 1599 N N . SER A 1 195 ? 40.396 -8.261 -34.494 1.00 84.81 195 SER A N 1
ATOM 1600 C CA . SER A 1 195 ? 40.557 -9.351 -35.469 1.00 84.81 195 SER A CA 1
ATOM 1601 C C . SER A 1 195 ? 40.849 -8.876 -36.900 1.00 84.81 195 SER A C 1
ATOM 1603 O O . SER A 1 195 ? 41.480 -9.601 -37.666 1.00 84.81 195 SER A O 1
ATOM 1605 N N . LEU A 1 196 ? 40.396 -7.669 -37.261 1.00 81.38 196 LEU A N 1
ATOM 1606 C CA . LEU A 1 196 ? 40.672 -7.048 -38.560 1.00 81.38 196 LEU A CA 1
ATOM 1607 C C . LEU A 1 196 ? 42.065 -6.410 -38.619 1.00 81.38 196 LEU A C 1
ATOM 1609 O O . LEU A 1 196 ? 42.630 -6.331 -39.700 1.00 81.38 196 LEU A O 1
ATOM 1613 N N . GLU A 1 197 ? 42.605 -5.949 -37.489 1.00 78.06 197 GLU A N 1
ATOM 1614 C CA . GLU A 1 197 ? 43.973 -5.416 -37.399 1.00 78.06 197 GLU A CA 1
ATOM 1615 C C . GLU A 1 197 ? 45.043 -6.523 -37.402 1.00 78.06 197 GLU A C 1
ATOM 1617 O O . GLU A 1 197 ? 46.182 -6.274 -37.789 1.00 78.06 197 GLU A O 1
ATOM 1622 N N . GLU A 1 198 ? 44.687 -7.740 -36.980 1.00 74.88 198 GLU A N 1
ATOM 1623 C CA . GLU A 1 198 ? 45.585 -8.904 -36.914 1.00 74.88 198 GLU A CA 1
ATOM 1624 C C . GLU A 1 198 ? 45.595 -9.774 -38.194 1.00 74.88 198 GLU A C 1
ATOM 1626 O O . GLU A 1 198 ? 46.384 -10.720 -38.270 1.00 74.88 198 GLU A O 1
ATOM 1631 N N . SER A 1 199 ? 44.744 -9.472 -39.187 1.00 59.34 199 SER A N 1
ATOM 1632 C CA . SER A 1 199 ? 44.662 -10.168 -40.492 1.00 59.34 199 SER A CA 1
ATOM 1633 C C . SER A 1 199 ? 45.337 -9.384 -41.614 1.00 59.34 199 SER A C 1
ATOM 1635 O O . SER A 1 199 ? 45.981 -10.036 -42.469 1.00 59.34 199 SER A O 1
#

Sequence (199 aa):
MNSPTTDRKSAFERLFASSEGQNELCRQLESAKAAREEATPEPSSPNDHASTEEDFKWQCEILYKELAGEDIESIRLAVIPPDYWATECRQYADVLQQLLLRTPNEGGKKKTPTAQQWRTATLGYKHMIKLHGMSVDEVDRIRHSIDDQKYWAEEVEVLQQRVALLEHQLYEAYWEKTLDIQRERQERVKRLLQSLEES

Secondary structure (DSSP, 8-state):
-----SHHHHHHHHHHHSHHHHHHHHHHHHHHHHHHHHHS-----TTTTTT----HHHHHHHHHHHTTTS-HHHHHTT---HHHHHHHHHHHHHHHHHHH-S------------HHHHHHHHHHHHHHHHHTT--HHHHHHHHHT---HHHHHHHHHHHHHHHHHHHHHHHHHHHHHHHHHHHHHHHHHHHHHHHHH--